Protein AF-A0A7V3P9A5-F1 (afdb_monomer)

Secondary structure (DSSP, 8-state):
-PPPPS---S---------TTS-TTHHHHHHHTT----PPPPPPHHHHHHHHHHHHHHHHHHHHHHHHHHHSSS---SSS-TTS------PPB-----GGG--S-HHHHHHHHHHHHHHH-HHHHHHTTPPPP-EEEEE--TTS-HHHHHHHHHHHHT--EEEEEGGGG--SSTTHHHHHHHHHHHHHHHT-SEEEEEESGGGT-B---S----STHHHHHHHHHHHHHHHHHHGGG-TTS-EEEEEEES-GGGB-GGGG-

Nearest PDB structures (foldseek):
  4ww0-assembly1_B-2  TM=9.442E-01  e=6.935E-20  Aquifex aeolicus VF5
  4ww0-assembly1_A-2  TM=9.365E-01  e=6.518E-20  Aquifex aeolicus VF5
  4z8x-assembly1_A  TM=9.352E-01  e=3.932E-19  Aquifex aeolicus VF5
  8xqw-assembly1_E  TM=7.343E-01  e=1.223E-20  Chlamydomonas reinhardtii
  8xks-assembly1_G  TM=6.245E-01  e=1.834E-17  Chlamydomonas reinhardtii

Foldseek 3Di:
DDDDDPPDPDDDDDDDDDDDPPDPCVVVVCVVVVHDDDDDDPDPPVVVVVVVCVVVVVVVVVVVVVVCVVPPDDDPPPDPPPPDPPLPLQFFDQQPAACVNQPDCVVVVVVLVVVLVCQQCLVVCVVVVHFHDLEAEAEAAPPNCLVSVLSNSCNSSVAGEGEDELLVLQDPDACPSLVSLVSSLVSCQVRFPYEYEYEAVVSLFFDDDPDDDDDCSVVRSVSNVVSNLVSSVVQRPDSPGHYYYYYYHHCPPRGDVSVVD

Structure (mmCIF, N/CA/C/O backbone):
data_AF-A0A7V3P9A5-F1
#
_entry.id   AF-A0A7V3P9A5-F1
#
loop_
_atom_site.group_PDB
_atom_site.id
_atom_site.type_symbol
_atom_site.label_atom_id
_atom_site.label_alt_id
_atom_site.label_comp_id
_atom_site.label_asym_id
_atom_site.label_entity_id
_atom_site.label_seq_id
_atom_site.pdbx_PDB_ins_code
_atom_site.Cartn_x
_atom_site.Cartn_y
_atom_site.Cartn_z
_atom_site.occupancy
_atom_site.B_iso_or_equiv
_atom_site.auth_seq_id
_atom_site.auth_comp_id
_atom_site.auth_asym_id
_atom_site.auth_atom_id
_atom_site.pdbx_PDB_model_num
ATOM 1 N N . MET A 1 1 ? 59.598 -2.986 -69.970 1.00 42.25 1 MET A N 1
ATOM 2 C CA . MET A 1 1 ? 59.660 -4.448 -69.747 1.00 42.25 1 MET A CA 1
ATOM 3 C C . MET A 1 1 ? 60.846 -4.984 -70.536 1.00 42.25 1 MET A C 1
ATOM 5 O O . MET A 1 1 ? 61.013 -4.575 -71.675 1.00 42.25 1 MET A O 1
ATOM 9 N N . LYS A 1 2 ? 61.718 -5.786 -69.910 1.00 40.00 2 LYS A N 1
ATOM 10 C CA . LYS A 1 2 ? 62.876 -6.421 -70.566 1.00 40.00 2 LYS A CA 1
ATOM 11 C C . LYS A 1 2 ? 62.373 -7.409 -71.625 1.00 40.00 2 LYS A C 1
ATOM 13 O O . LYS A 1 2 ? 61.488 -8.200 -71.316 1.00 40.00 2 LYS A O 1
ATOM 18 N N . ASN A 1 3 ? 62.935 -7.348 -72.831 1.00 44.06 3 ASN A N 1
ATOM 19 C CA . ASN A 1 3 ? 62.615 -8.260 -73.930 1.00 44.06 3 ASN A CA 1
ATOM 20 C C . ASN A 1 3 ? 62.948 -9.709 -73.511 1.00 44.06 3 ASN A C 1
ATOM 22 O O . ASN A 1 3 ? 64.094 -9.951 -73.118 1.00 44.06 3 ASN A O 1
ATOM 26 N N . PRO A 1 4 ? 61.995 -10.658 -73.526 1.00 49.44 4 PRO A N 1
ATOM 27 C CA . PRO A 1 4 ? 62.282 -12.034 -73.156 1.00 49.44 4 PRO A CA 1
ATOM 28 C C . PRO A 1 4 ? 63.010 -12.778 -74.290 1.00 49.44 4 PRO A C 1
ATOM 30 O O . PRO A 1 4 ? 62.741 -12.594 -75.473 1.00 49.44 4 PRO A O 1
ATOM 33 N N . ASN A 1 5 ? 63.963 -13.607 -73.870 1.00 48.97 5 ASN A N 1
ATOM 34 C CA . ASN A 1 5 ? 64.830 -14.496 -74.648 1.00 48.97 5 ASN A CA 1
ATOM 35 C C . ASN A 1 5 ? 64.025 -15.380 -75.643 1.00 48.97 5 ASN A C 1
ATOM 37 O O . ASN A 1 5 ? 63.002 -15.933 -75.231 1.00 48.97 5 ASN A O 1
ATOM 41 N N . PRO A 1 6 ? 64.458 -15.592 -76.906 1.00 53.28 6 PRO A N 1
ATOM 42 C CA . PRO A 1 6 ? 63.620 -16.158 -77.974 1.00 53.28 6 PRO A CA 1
ATOM 43 C C . PRO A 1 6 ? 63.475 -17.696 -77.951 1.00 53.28 6 PRO A C 1
ATOM 45 O O . PRO A 1 6 ? 63.310 -18.311 -78.999 1.00 53.28 6 PRO A O 1
ATOM 48 N N . GLN A 1 7 ? 63.536 -18.352 -76.785 1.00 52.12 7 GLN A N 1
ATOM 49 C CA . GLN A 1 7 ? 63.504 -19.825 -76.695 1.00 52.12 7 GLN A CA 1
ATOM 50 C C . GLN A 1 7 ? 62.569 -20.394 -75.616 1.00 52.12 7 GLN A C 1
ATOM 52 O O . GLN A 1 7 ? 62.960 -21.271 -74.849 1.00 52.12 7 GLN A O 1
ATOM 57 N N . VAL A 1 8 ? 61.307 -19.951 -75.566 1.00 53.22 8 VAL A N 1
ATOM 58 C CA . VAL A 1 8 ? 60.253 -20.683 -74.835 1.00 53.22 8 VAL A CA 1
ATOM 59 C C . VAL A 1 8 ? 58.950 -20.677 -75.640 1.00 53.22 8 VAL A C 1
ATOM 61 O O . VAL A 1 8 ? 58.206 -19.704 -75.643 1.00 53.22 8 VAL A O 1
ATOM 64 N N . SER A 1 9 ? 58.666 -21.790 -76.316 1.00 57.72 9 SER A N 1
ATOM 65 C CA . SER A 1 9 ? 57.460 -22.055 -77.114 1.00 57.72 9 SER A CA 1
ATOM 66 C C . SER A 1 9 ? 56.264 -22.512 -76.264 1.00 57.72 9 SER A C 1
ATOM 68 O O . SER A 1 9 ? 55.600 -23.500 -76.578 1.00 57.72 9 SER A O 1
ATOM 70 N N . LYS A 1 10 ? 55.976 -21.814 -75.160 1.00 60.16 10 LYS A N 1
ATOM 71 C CA . LYS A 1 10 ? 54.708 -21.991 -74.435 1.00 60.16 10 LYS A CA 1
ATOM 72 C C . LYS A 1 10 ? 53.828 -20.768 -74.689 1.00 60.16 10 LYS A C 1
ATOM 74 O O . LYS A 1 10 ? 54.321 -19.659 -74.489 1.00 60.16 10 LYS A O 1
ATOM 79 N N . PRO A 1 11 ? 52.570 -20.938 -75.134 1.00 67.06 11 PRO A N 1
ATOM 80 C CA . PRO A 1 11 ? 51.663 -19.812 -75.308 1.00 67.06 11 PRO A CA 1
ATOM 81 C C . PRO A 1 11 ? 51.498 -19.096 -73.963 1.00 67.06 11 PRO A C 1
ATOM 83 O O . PRO A 1 11 ? 51.222 -19.727 -72.943 1.00 67.06 11 PRO A O 1
ATOM 86 N N . VAL A 1 12 ? 51.749 -17.787 -73.957 1.00 69.19 12 VAL A N 1
ATOM 87 C CA . VAL A 1 12 ? 51.568 -16.930 -72.783 1.00 69.19 12 VAL A CA 1
ATOM 88 C C . VAL A 1 12 ? 50.263 -16.178 -72.973 1.00 69.19 12 VAL A C 1
ATOM 90 O O . VAL A 1 12 ? 50.164 -15.320 -73.850 1.00 69.19 12 VAL A O 1
ATOM 93 N N . ASP A 1 13 ? 49.277 -16.481 -72.136 1.00 67.62 13 ASP A N 1
ATOM 94 C CA . ASP A 1 13 ? 48.037 -15.718 -72.099 1.00 67.62 13 ASP A CA 1
ATOM 95 C C . ASP A 1 13 ? 48.329 -14.307 -71.583 1.00 67.62 13 ASP A C 1
ATOM 97 O O . ASP A 1 13 ? 48.832 -14.121 -70.471 1.00 67.62 13 ASP A O 1
ATOM 101 N N . PHE A 1 14 ? 47.989 -13.290 -72.371 1.00 65.44 14 PHE A N 1
ATOM 102 C CA . PHE A 1 14 ? 48.080 -11.897 -71.949 1.00 65.44 14 PHE A CA 1
ATOM 103 C C . PHE A 1 14 ? 46.745 -11.187 -72.174 1.00 65.44 14 PHE A C 1
ATOM 105 O O . PHE A 1 14 ? 46.018 -11.450 -73.129 1.00 65.44 14 PHE A O 1
ATOM 112 N N . ARG A 1 15 ? 46.398 -10.273 -71.263 1.00 65.06 15 ARG A N 1
ATOM 113 C CA . ARG A 1 15 ? 45.220 -9.407 -71.387 1.00 65.06 15 ARG A CA 1
ATOM 114 C C . ARG A 1 15 ? 45.695 -7.990 -71.646 1.00 65.06 15 ARG A C 1
ATOM 116 O O . ARG A 1 15 ? 46.460 -7.446 -70.855 1.00 65.06 15 ARG A O 1
ATOM 123 N N . THR A 1 16 ? 45.226 -7.396 -72.735 1.00 65.75 16 THR A N 1
ATOM 124 C CA . THR A 1 16 ? 45.501 -5.998 -73.072 1.00 65.75 16 THR A CA 1
ATOM 125 C C . THR A 1 16 ? 44.195 -5.226 -73.232 1.00 65.75 16 THR A C 1
ATOM 127 O O . THR A 1 16 ? 43.162 -5.800 -73.580 1.00 65.75 16 THR A O 1
ATOM 130 N N . TYR A 1 17 ? 44.228 -3.927 -72.945 1.00 62.56 17 TYR A N 1
ATOM 131 C CA . TYR A 1 17 ? 43.085 -3.034 -73.106 1.00 62.56 17 TYR A CA 1
ATOM 132 C C . TYR A 1 17 ? 43.281 -2.226 -74.385 1.00 62.56 17 TYR A C 1
ATOM 134 O O . TYR A 1 17 ? 44.236 -1.456 -74.491 1.00 62.56 17 TYR A O 1
ATOM 142 N N . ALA A 1 18 ? 42.370 -2.374 -75.346 1.00 62.25 18 ALA A N 1
ATOM 143 C CA . ALA A 1 18 ? 42.352 -1.516 -76.522 1.00 62.25 18 ALA A CA 1
ATOM 144 C C . ALA A 1 18 ? 41.973 -0.088 -76.091 1.00 62.25 18 ALA A C 1
ATOM 146 O O . ALA A 1 18 ? 40.848 0.160 -75.655 1.00 62.25 18 ALA A O 1
ATOM 147 N N . LYS A 1 19 ? 42.921 0.851 -76.174 1.00 58.94 19 LYS A N 1
ATOM 148 C CA . LYS A 1 19 ? 42.644 2.285 -76.019 1.00 58.94 19 LYS A CA 1
ATOM 149 C C . LYS A 1 19 ? 42.201 2.853 -77.366 1.00 58.94 19 LYS A C 1
ATOM 151 O O . LYS A 1 19 ? 42.798 2.542 -78.394 1.00 58.94 19 LYS A O 1
ATOM 156 N N . LEU A 1 20 ? 41.175 3.701 -77.356 1.00 52.12 20 LEU A N 1
ATOM 157 C CA . LEU A 1 20 ? 40.734 4.429 -78.546 1.00 52.12 20 LEU A CA 1
ATOM 158 C C . LEU A 1 20 ? 41.885 5.347 -79.013 1.00 52.12 20 LEU A C 1
ATOM 160 O O . LEU A 1 20 ? 42.292 6.227 -78.257 1.00 52.12 20 LEU A O 1
ATOM 164 N N . GLY A 1 21 ? 42.444 5.091 -80.203 1.00 58.50 21 GLY A N 1
ATOM 165 C CA . GLY A 1 21 ? 43.637 5.773 -80.738 1.00 58.50 21 GLY A CA 1
ATOM 166 C C . GLY A 1 21 ? 44.954 4.980 -80.670 1.00 58.50 21 GLY A C 1
ATOM 167 O O . GLY A 1 21 ? 46.000 5.533 -80.991 1.00 58.50 21 GLY A O 1
ATOM 168 N N . ALA A 1 22 ? 44.928 3.711 -80.251 1.00 62.97 22 ALA A N 1
ATOM 169 C CA . ALA A 1 22 ? 46.076 2.808 -80.358 1.00 62.97 22 ALA A CA 1
ATOM 170 C C . ALA A 1 22 ? 46.153 2.114 -81.734 1.00 62.97 22 ALA A C 1
ATOM 172 O O . ALA A 1 22 ? 45.150 2.012 -82.439 1.00 62.97 22 ALA A O 1
ATOM 173 N N . ASP A 1 23 ? 47.367 1.661 -82.055 1.00 62.47 23 ASP A N 1
ATOM 174 C CA . ASP A 1 23 ? 47.866 1.132 -83.330 1.00 62.47 23 ASP A CA 1
ATOM 175 C C . ASP A 1 23 ? 46.824 0.358 -84.179 1.00 62.47 23 ASP A C 1
ATOM 177 O O . ASP A 1 23 ? 46.374 -0.720 -83.767 1.00 62.47 23 ASP A O 1
ATOM 181 N N . PRO A 1 24 ? 46.409 0.883 -85.351 1.00 64.69 24 PRO A N 1
ATOM 182 C CA . PRO A 1 24 ? 45.393 0.253 -86.197 1.00 64.69 24 PRO A CA 1
ATOM 183 C C . PRO A 1 24 ? 45.840 -1.092 -86.790 1.00 64.69 24 PRO A C 1
ATOM 185 O O . PRO A 1 24 ? 44.994 -1.863 -87.246 1.00 64.69 24 PRO A O 1
ATOM 188 N N . GLU A 1 25 ? 47.138 -1.407 -86.764 1.00 66.25 25 GLU A N 1
ATOM 189 C CA . GLU A 1 25 ? 47.682 -2.647 -87.329 1.00 66.25 25 GLU A CA 1
ATOM 190 C C . GLU A 1 25 ? 47.666 -3.832 -86.349 1.00 66.25 25 GLU A C 1
ATOM 192 O O . GLU A 1 25 ? 47.736 -4.984 -86.780 1.00 66.25 25 GLU A O 1
ATOM 197 N N . LEU A 1 26 ? 47.459 -3.587 -85.047 1.00 68.62 26 LEU A N 1
ATOM 198 C CA . LEU A 1 26 ? 47.549 -4.609 -83.994 1.00 68.62 26 LEU A CA 1
ATOM 199 C C . LEU A 1 26 ? 46.557 -5.769 -84.189 1.00 68.62 26 LEU A C 1
ATOM 201 O O . LEU A 1 26 ? 46.886 -6.929 -83.952 1.00 68.62 26 LEU A O 1
ATOM 205 N N . VAL A 1 27 ? 45.333 -5.478 -84.638 1.00 68.94 27 VAL A N 1
ATOM 206 C CA . VAL A 1 27 ? 44.319 -6.519 -84.900 1.00 68.94 27 VAL A CA 1
ATOM 207 C C . VAL A 1 27 ? 44.725 -7.378 -86.103 1.00 68.94 27 VAL A C 1
ATOM 209 O O . VAL A 1 27 ? 44.536 -8.594 -86.088 1.00 68.94 27 VAL A O 1
ATOM 212 N N . THR A 1 28 ? 45.335 -6.759 -87.114 1.00 68.56 28 THR A N 1
ATOM 213 C CA . THR A 1 28 ? 45.796 -7.417 -88.342 1.00 68.56 28 THR A CA 1
ATOM 214 C C . THR A 1 28 ? 47.011 -8.310 -88.080 1.00 68.56 28 THR A C 1
ATOM 216 O O . THR A 1 28 ? 47.088 -9.417 -88.615 1.00 68.56 28 THR A O 1
ATOM 219 N N . GLU A 1 29 ? 47.946 -7.875 -87.232 1.00 71.50 29 GLU A N 1
ATOM 220 C CA . GLU A 1 29 ? 49.096 -8.688 -86.817 1.00 71.50 29 GLU A CA 1
ATOM 221 C C . GLU A 1 29 ? 48.678 -9.894 -85.969 1.00 71.50 29 GLU A C 1
ATOM 223 O O . GLU A 1 29 ? 49.151 -11.005 -86.210 1.00 71.50 29 GLU A O 1
ATOM 228 N N . LEU A 1 30 ? 47.734 -9.714 -85.038 1.00 71.19 30 LEU A N 1
ATOM 229 C CA . LEU A 1 30 ? 47.205 -10.807 -84.214 1.00 71.19 30 LEU A CA 1
ATOM 230 C C . LEU A 1 30 ? 46.455 -11.856 -85.049 1.00 71.19 30 LEU A C 1
ATOM 232 O O . LEU A 1 30 ? 46.570 -13.053 -84.778 1.00 71.19 30 LEU A O 1
ATOM 236 N N . GLN A 1 31 ? 45.746 -11.425 -86.099 1.00 69.56 31 GLN A N 1
ATOM 237 C CA . GLN A 1 31 ? 45.113 -12.327 -87.065 1.00 69.56 31 GLN A CA 1
ATOM 238 C C . GLN A 1 31 ? 46.138 -13.081 -87.925 1.00 69.56 31 GLN A C 1
ATOM 240 O O . GLN A 1 31 ? 45.998 -14.291 -88.099 1.00 69.56 31 GLN A O 1
ATOM 245 N N . LYS A 1 32 ? 47.191 -12.412 -88.425 1.00 72.00 32 LYS A N 1
ATOM 246 C CA . LYS A 1 32 ? 48.281 -13.069 -89.179 1.00 72.00 32 LYS A CA 1
ATOM 247 C C . LYS A 1 32 ? 49.067 -14.068 -88.327 1.00 72.00 32 LYS A C 1
ATOM 249 O O . LYS A 1 32 ? 49.520 -15.080 -88.851 1.00 72.00 32 LYS A O 1
ATOM 254 N N . ALA A 1 33 ? 49.208 -13.798 -87.032 1.00 72.81 33 ALA A N 1
ATOM 255 C CA . ALA A 1 33 ? 49.875 -14.677 -86.076 1.00 72.81 33 ALA A CA 1
ATOM 256 C C . ALA A 1 33 ? 48.990 -15.839 -85.573 1.00 72.81 33 ALA A C 1
ATOM 258 O O . ALA A 1 33 ? 49.463 -16.656 -84.785 1.00 72.81 33 ALA A O 1
ATOM 259 N N . GLY A 1 34 ? 47.727 -15.934 -86.014 1.00 70.25 34 GLY A N 1
ATOM 260 C CA . GLY A 1 34 ? 46.825 -17.042 -85.677 1.00 70.25 34 GLY A CA 1
ATOM 261 C C . GLY A 1 34 ? 46.403 -17.099 -84.205 1.00 70.25 34 GLY A C 1
ATOM 262 O O . GLY A 1 34 ? 46.082 -18.175 -83.705 1.00 70.25 34 GLY A O 1
ATOM 263 N N . VAL A 1 35 ? 46.425 -15.969 -83.491 1.00 75.00 35 VAL A N 1
ATOM 264 C CA . VAL A 1 35 ? 46.100 -15.912 -82.058 1.00 75.00 35 VAL A CA 1
ATOM 265 C C . VAL A 1 35 ? 44.582 -15.878 -81.860 1.00 75.00 35 VAL A C 1
ATOM 267 O O . VAL A 1 35 ? 43.901 -15.015 -82.412 1.00 75.00 35 VAL A O 1
ATOM 270 N N . GLU A 1 36 ? 44.036 -16.769 -81.027 1.00 66.00 36 GLU A N 1
ATOM 271 C CA . GLU A 1 36 ? 42.639 -16.672 -80.590 1.00 66.00 36 GLU A CA 1
ATOM 272 C C . GLU A 1 36 ? 42.461 -15.489 -79.629 1.00 66.00 36 GLU A C 1
ATOM 274 O O . GLU A 1 36 ? 43.047 -15.449 -78.548 1.00 66.00 36 GLU A O 1
ATOM 279 N N . TYR A 1 37 ? 41.613 -14.527 -79.993 1.00 70.19 37 TYR A N 1
ATOM 280 C CA . TYR A 1 37 ? 41.281 -13.389 -79.137 1.00 70.19 37 TYR A CA 1
ATOM 281 C C . TYR A 1 37 ? 39.768 -13.277 -78.915 1.00 70.19 37 TYR A C 1
ATOM 283 O O . TYR A 1 37 ? 38.956 -13.587 -79.787 1.00 70.19 37 TYR A O 1
ATOM 291 N N . LYS A 1 38 ? 39.371 -12.801 -77.728 1.00 69.69 38 LYS A N 1
ATOM 292 C CA . LYS A 1 38 ? 37.976 -12.485 -77.382 1.00 69.69 38 LYS A CA 1
ATOM 293 C C . LYS A 1 38 ? 37.874 -11.039 -76.916 1.00 69.69 38 LYS A C 1
ATOM 295 O O . LYS A 1 38 ? 38.578 -10.627 -75.997 1.00 69.69 38 LYS A O 1
ATOM 300 N N . PHE A 1 39 ? 36.952 -10.283 -77.504 1.00 65.38 39 PHE A N 1
ATOM 301 C CA . PHE A 1 39 ? 36.601 -8.957 -77.005 1.00 65.38 39 PHE A CA 1
ATOM 302 C C . PHE A 1 39 ? 35.624 -9.093 -75.837 1.00 65.38 39 PHE A C 1
ATOM 304 O O . PHE A 1 39 ? 34.506 -9.576 -76.011 1.00 65.38 39 PHE A O 1
ATOM 311 N N . SER A 1 40 ? 36.027 -8.644 -74.650 1.00 65.12 40 SER A N 1
ATOM 312 C CA . SER A 1 40 ? 35.106 -8.464 -73.527 1.00 65.12 40 SER A CA 1
ATOM 313 C C . SER A 1 40 ? 34.713 -6.993 -73.458 1.00 65.12 40 SER A C 1
ATOM 315 O O . SER A 1 40 ? 35.577 -6.128 -73.302 1.00 65.12 40 SER A O 1
ATOM 317 N N . ARG A 1 41 ? 33.419 -6.687 -73.621 1.00 61.84 41 ARG A N 1
ATOM 318 C CA . ARG A 1 41 ? 32.926 -5.317 -73.434 1.00 61.84 41 ARG A CA 1
ATOM 319 C C . ARG A 1 41 ? 33.084 -4.956 -71.952 1.00 61.84 41 ARG A C 1
ATOM 321 O O . ARG A 1 41 ? 32.646 -5.744 -71.113 1.00 61.84 41 ARG A O 1
ATOM 328 N N . PRO A 1 42 ? 33.682 -3.800 -71.610 1.00 63.47 42 PRO A N 1
ATOM 329 C CA . PRO A 1 42 ? 33.703 -3.349 -70.226 1.00 63.47 42 PRO A CA 1
ATOM 330 C C . PRO A 1 42 ? 32.260 -3.264 -69.720 1.00 63.47 42 PRO A C 1
ATOM 332 O O . PRO A 1 42 ? 31.369 -2.826 -70.456 1.00 63.47 42 PRO A O 1
ATOM 335 N N . SER A 1 43 ? 32.022 -3.723 -68.489 1.00 65.12 43 SER A N 1
ATOM 336 C CA . SER A 1 43 ? 30.711 -3.604 -67.857 1.00 65.12 43 SER A CA 1
ATOM 337 C C . SER A 1 43 ? 30.270 -2.144 -67.935 1.00 65.12 43 SER A C 1
ATOM 339 O O . SER A 1 43 ? 31.020 -1.228 -67.595 1.00 65.12 43 SER A O 1
ATOM 341 N N . SER A 1 44 ? 29.080 -1.908 -68.485 1.00 78.19 44 SER A N 1
ATOM 342 C CA . SER A 1 44 ? 28.593 -0.551 -68.716 1.00 78.19 44 SER A CA 1
ATOM 343 C C . SER A 1 44 ? 28.537 0.190 -67.385 1.00 78.19 44 SER A C 1
ATOM 345 O O . SER A 1 44 ? 27.849 -0.259 -66.467 1.00 78.19 44 SER A O 1
ATOM 347 N N . ALA A 1 45 ? 29.228 1.329 -67.291 1.00 77.62 45 ALA A N 1
ATOM 348 C CA . ALA A 1 45 ? 29.274 2.149 -66.080 1.00 77.62 45 ALA A CA 1
ATOM 349 C C . ALA A 1 45 ? 27.866 2.468 -65.541 1.00 77.62 45 ALA A C 1
ATOM 351 O O . ALA A 1 45 ? 27.647 2.462 -64.335 1.00 77.62 45 ALA A O 1
ATOM 352 N N . VAL A 1 46 ? 26.890 2.626 -66.442 1.00 78.81 46 VAL A N 1
ATOM 353 C CA . VAL A 1 46 ? 25.467 2.819 -66.124 1.00 78.81 46 VAL A CA 1
ATOM 354 C C . VAL A 1 46 ? 24.876 1.645 -65.332 1.00 78.81 46 VAL A C 1
ATOM 356 O O . VAL A 1 46 ? 24.177 1.865 -64.348 1.00 78.81 46 VAL A O 1
ATOM 359 N N . VAL A 1 47 ? 25.184 0.400 -65.707 1.00 82.12 47 VAL A N 1
ATOM 360 C CA . VAL A 1 47 ? 24.680 -0.798 -65.009 1.00 82.12 47 VAL A CA 1
ATOM 361 C C . VAL A 1 47 ? 25.292 -0.916 -63.614 1.00 82.12 47 VAL A C 1
ATOM 363 O O . VAL A 1 47 ? 24.572 -1.212 -62.666 1.00 82.12 47 VAL A O 1
ATOM 366 N N . ASN A 1 48 ? 26.582 -0.603 -63.451 1.00 82.12 48 ASN A N 1
ATOM 367 C CA . ASN A 1 48 ? 27.216 -0.610 -62.127 1.00 82.12 48 ASN A CA 1
ATOM 368 C C . ASN A 1 48 ? 26.628 0.471 -61.204 1.00 82.12 48 ASN A C 1
ATOM 370 O O . ASN A 1 48 ? 26.405 0.214 -60.023 1.00 82.12 48 ASN A O 1
ATOM 374 N N . ILE A 1 49 ? 26.326 1.658 -61.740 1.00 84.88 49 ILE A N 1
ATOM 375 C CA . ILE A 1 49 ? 25.677 2.741 -60.985 1.00 84.88 49 ILE A CA 1
ATOM 376 C C . ILE A 1 49 ? 24.254 2.339 -60.570 1.00 84.88 49 ILE A C 1
ATOM 378 O O . ILE A 1 49 ? 23.881 2.531 -59.415 1.00 84.88 49 ILE A O 1
ATOM 382 N N . LEU A 1 50 ? 23.479 1.726 -61.470 1.00 86.25 50 LEU A N 1
ATOM 383 C CA . LEU A 1 50 ? 22.123 1.253 -61.168 1.00 86.25 50 LEU A CA 1
ATOM 384 C C . LEU A 1 50 ? 22.108 0.175 -60.077 1.00 86.25 50 LEU A C 1
ATOM 386 O O . LEU A 1 50 ? 21.298 0.251 -59.156 1.00 86.25 50 LEU A O 1
ATOM 390 N N . ILE A 1 51 ? 23.023 -0.796 -60.145 1.00 86.69 51 ILE A N 1
ATOM 391 C CA . ILE A 1 51 ? 23.138 -1.853 -59.129 1.00 86.69 51 ILE A CA 1
ATOM 392 C C . ILE A 1 51 ? 23.573 -1.267 -57.777 1.00 86.69 51 ILE A C 1
ATOM 394 O O . ILE A 1 51 ? 23.049 -1.670 -56.742 1.00 86.69 51 ILE A O 1
ATOM 398 N N . SER A 1 52 ? 24.473 -0.279 -57.775 1.00 86.25 52 SER A N 1
ATOM 399 C CA . SER A 1 52 ? 24.924 0.407 -56.554 1.00 86.25 52 SER A CA 1
ATOM 400 C C . SER A 1 52 ? 23.813 1.224 -55.879 1.00 86.25 52 SER A C 1
ATOM 402 O O . SER A 1 52 ? 23.750 1.309 -54.653 1.00 86.25 52 SER A O 1
ATOM 404 N N . LEU A 1 53 ? 22.891 1.793 -56.664 1.00 90.75 53 LEU A N 1
ATOM 405 C CA . LEU A 1 53 ? 21.759 2.570 -56.148 1.00 90.75 53 LEU A CA 1
ATOM 406 C C . LEU A 1 53 ? 20.589 1.706 -55.658 1.00 90.75 53 LEU A C 1
ATOM 408 O O . LEU A 1 53 ? 19.776 2.175 -54.861 1.00 90.75 53 LEU A O 1
ATOM 412 N N . LEU A 1 54 ? 20.512 0.445 -56.083 1.00 92.44 54 LEU A N 1
ATOM 413 C CA . LEU A 1 54 ? 19.445 -0.490 -55.724 1.00 92.44 54 LEU A CA 1
ATOM 414 C C . LEU A 1 54 ? 19.185 -0.612 -54.203 1.00 92.44 54 LEU A C 1
ATOM 416 O O . LEU A 1 54 ? 18.023 -0.480 -53.812 1.00 92.44 54 LEU A O 1
ATOM 420 N N . PRO A 1 55 ? 20.188 -0.785 -53.313 1.00 90.81 55 PRO A N 1
ATOM 421 C CA . PRO A 1 55 ? 19.946 -0.823 -51.865 1.00 90.81 55 PRO A CA 1
ATOM 422 C C . PRO A 1 55 ? 19.354 0.483 -51.313 1.00 90.81 55 PRO A C 1
ATOM 424 O O . PRO A 1 55 ? 18.471 0.438 -50.457 1.00 90.81 55 PRO A O 1
ATOM 427 N N . PHE A 1 56 ? 19.768 1.645 -51.825 1.00 93.44 56 PHE A N 1
ATOM 428 C CA . PHE A 1 56 ? 19.235 2.939 -51.386 1.00 93.44 56 PHE A CA 1
ATOM 429 C C . PHE A 1 56 ? 17.785 3.141 -51.831 1.00 93.44 56 PHE A C 1
ATOM 431 O O . PHE A 1 56 ? 16.965 3.639 -51.060 1.00 93.44 56 PHE A O 1
ATOM 438 N N . VAL A 1 57 ? 17.447 2.697 -53.045 1.00 93.56 57 VAL A N 1
ATOM 439 C CA . VAL A 1 57 ? 16.069 2.717 -53.551 1.00 93.56 57 VAL A CA 1
ATOM 440 C C . VAL A 1 57 ? 15.175 1.792 -52.724 1.00 93.56 57 VAL A C 1
ATOM 442 O O . VAL A 1 57 ? 14.077 2.196 -52.353 1.00 93.56 57 VAL A O 1
ATOM 445 N N . LEU A 1 58 ? 15.643 0.591 -52.365 1.00 93.12 58 LEU A N 1
ATOM 446 C CA . LEU A 1 58 ? 14.887 -0.329 -51.506 1.00 93.12 58 LEU A CA 1
ATOM 447 C C . LEU A 1 58 ? 14.615 0.264 -50.120 1.00 93.12 58 LEU A C 1
ATOM 449 O O . LEU A 1 58 ? 13.492 0.165 -49.629 1.00 93.12 58 LEU A O 1
ATOM 453 N N . ILE A 1 59 ? 15.607 0.924 -49.514 1.00 91.69 59 ILE A N 1
ATOM 454 C CA . ILE A 1 59 ? 15.437 1.631 -48.238 1.00 91.69 59 ILE A CA 1
ATOM 455 C C . ILE A 1 59 ? 14.427 2.775 -48.399 1.00 91.69 59 ILE A C 1
ATOM 457 O O . ILE A 1 59 ? 13.515 2.899 -47.585 1.00 91.69 59 ILE A O 1
ATOM 461 N N . GLY A 1 60 ? 14.534 3.574 -49.463 1.00 91.56 60 GLY A N 1
ATOM 462 C CA . GLY A 1 60 ? 13.601 4.667 -49.744 1.00 91.56 60 GLY A CA 1
ATOM 463 C C . GLY A 1 60 ? 12.158 4.192 -49.934 1.00 91.56 60 GLY A C 1
ATOM 464 O O . GLY A 1 60 ? 11.244 4.766 -49.348 1.00 91.56 60 GLY A O 1
ATOM 465 N N . VAL A 1 61 ? 11.947 3.105 -50.682 1.00 91.12 61 VAL A N 1
ATOM 466 C CA . VAL A 1 61 ? 10.623 2.490 -50.885 1.00 91.12 61 VAL A CA 1
ATOM 467 C C . VAL A 1 61 ? 10.091 1.886 -49.587 1.00 91.12 61 VAL A C 1
ATOM 469 O O . VAL A 1 61 ? 8.920 2.078 -49.263 1.00 91.12 61 VAL A O 1
ATOM 472 N N . PHE A 1 62 ? 10.935 1.202 -48.812 1.00 88.75 62 PHE A N 1
ATOM 473 C CA . PHE A 1 62 ? 10.561 0.670 -47.503 1.00 88.75 62 PHE A CA 1
ATOM 474 C C . PHE A 1 62 ? 10.086 1.786 -46.569 1.00 88.75 62 PHE A C 1
ATOM 476 O O . PHE A 1 62 ? 9.003 1.679 -45.996 1.00 88.75 62 PHE A O 1
ATOM 483 N N . TRP A 1 63 ? 10.845 2.883 -46.475 1.00 84.62 63 TRP A N 1
ATOM 484 C CA . TRP A 1 63 ? 10.466 4.049 -45.681 1.00 84.62 63 TRP A CA 1
ATOM 485 C C . TRP A 1 63 ? 9.221 4.739 -46.218 1.00 84.62 63 TRP A C 1
ATOM 487 O O . TRP A 1 63 ? 8.370 5.090 -45.416 1.00 84.62 63 TRP A O 1
ATOM 497 N N . TYR A 1 64 ? 9.053 4.876 -47.534 1.00 86.25 64 TYR A N 1
ATOM 498 C CA . TYR A 1 64 ? 7.845 5.443 -48.140 1.00 86.25 64 TYR A CA 1
ATOM 499 C C . TYR A 1 64 ? 6.587 4.621 -47.800 1.00 86.25 64 TYR A C 1
ATOM 501 O O . TYR A 1 64 ? 5.574 5.180 -47.374 1.00 86.25 64 TYR A O 1
ATOM 509 N N . LEU A 1 65 ? 6.673 3.287 -47.882 1.00 84.06 65 LEU A N 1
ATOM 510 C CA . LEU A 1 65 ? 5.600 2.371 -47.473 1.00 84.06 65 LEU A CA 1
ATOM 511 C C . LEU A 1 65 ? 5.341 2.411 -45.955 1.00 84.06 65 LEU A C 1
ATOM 513 O O . LEU A 1 65 ? 4.192 2.313 -45.520 1.00 84.06 65 LEU A O 1
ATOM 517 N N . MET A 1 66 ? 6.387 2.578 -45.141 1.00 80.12 66 MET A N 1
ATOM 518 C CA . MET A 1 66 ? 6.281 2.766 -43.688 1.00 80.12 66 MET A CA 1
ATOM 519 C C . MET A 1 66 ? 5.643 4.113 -43.330 1.00 80.12 66 MET A C 1
ATOM 521 O O . MET A 1 66 ? 4.785 4.168 -42.452 1.00 80.12 66 MET A O 1
ATOM 525 N N . TYR A 1 67 ? 6.014 5.190 -44.021 1.00 76.94 67 TYR A N 1
ATOM 526 C CA . TYR A 1 67 ? 5.551 6.548 -43.734 1.00 76.94 67 TYR A CA 1
ATOM 527 C C . TYR A 1 67 ? 4.038 6.669 -43.932 1.00 76.94 67 TYR A C 1
ATOM 529 O O . TYR A 1 67 ? 3.347 7.258 -43.101 1.00 76.94 67 TYR A O 1
ATOM 537 N N . GLY A 1 68 ? 3.505 6.012 -44.969 1.00 68.31 68 GLY A N 1
ATOM 538 C CA . GLY A 1 68 ? 2.061 5.889 -45.179 1.00 68.31 68 GLY A CA 1
ATOM 539 C C . GLY A 1 68 ? 1.339 5.152 -44.041 1.00 68.31 68 GLY A C 1
ATOM 540 O O . GLY A 1 68 ? 0.237 5.545 -43.669 1.00 68.31 68 GLY A O 1
ATOM 541 N N . ARG A 1 69 ? 1.972 4.138 -43.428 1.00 64.06 69 ARG A N 1
ATOM 542 C CA . ARG A 1 69 ? 1.419 3.395 -42.274 1.00 64.06 69 ARG A CA 1
ATOM 543 C C . ARG A 1 69 ? 1.547 4.133 -40.937 1.00 64.06 69 ARG A C 1
ATOM 545 O O . ARG A 1 69 ? 0.764 3.864 -40.034 1.00 64.06 69 ARG A O 1
ATOM 552 N N . LEU A 1 70 ? 2.518 5.034 -40.792 1.00 60.19 70 LEU A N 1
ATOM 553 C CA . LEU A 1 70 ? 2.729 5.817 -39.565 1.00 60.19 70 LEU A CA 1
ATOM 554 C C . LEU A 1 70 ? 1.789 7.021 -39.458 1.00 60.19 70 LEU A C 1
ATOM 556 O O . LEU A 1 70 ? 1.357 7.350 -38.357 1.00 60.19 70 LEU A O 1
ATOM 560 N N . MET A 1 71 ? 1.473 7.671 -40.580 1.00 57.03 71 MET A N 1
ATOM 561 C CA . MET A 1 71 ? 0.706 8.927 -40.590 1.00 57.03 71 MET A CA 1
ATOM 562 C C . MET A 1 71 ? -0.753 8.750 -41.042 1.00 57.03 71 MET A C 1
ATOM 564 O O . MET A 1 71 ? -1.595 9.596 -40.749 1.00 57.03 71 MET A O 1
ATOM 568 N N . GLY A 1 72 ? -1.081 7.649 -41.727 1.00 54.38 72 GLY A N 1
ATOM 569 C CA . GLY A 1 72 ? -2.415 7.360 -42.253 1.00 54.38 72 GLY A CA 1
ATOM 570 C C . GLY A 1 72 ? -3.201 6.360 -41.407 1.00 54.38 72 GLY A C 1
ATOM 571 O O . GLY A 1 72 ? -3.295 5.197 -41.772 1.00 54.38 72 GLY A O 1
ATOM 572 N N . GLY A 1 73 ? -3.794 6.826 -40.304 1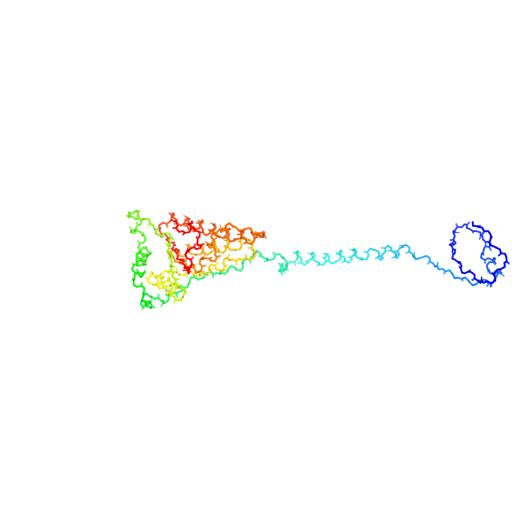.00 57.91 73 GLY A N 1
ATOM 573 C CA . GLY A 1 73 ? -5.003 6.237 -39.710 1.00 57.91 73 GLY A CA 1
ATOM 574 C C . GLY A 1 73 ? -4.927 4.799 -39.171 1.00 57.91 73 GLY A C 1
ATOM 575 O O . GLY A 1 73 ? -5.255 3.843 -39.864 1.00 57.91 73 GLY A O 1
ATOM 576 N N . GLY A 1 74 ? -4.693 4.675 -37.859 1.00 53.44 74 GLY A N 1
ATOM 577 C CA . GLY A 1 74 ? -5.142 3.524 -37.066 1.00 53.44 74 GLY A CA 1
ATOM 578 C C . GLY A 1 74 ? -4.039 2.565 -36.613 1.00 53.44 74 GLY A C 1
ATOM 579 O O . GLY A 1 74 ? -3.531 1.764 -37.384 1.00 53.44 74 GLY A O 1
ATOM 580 N N . ARG A 1 75 ? -3.769 2.587 -35.299 1.00 49.06 75 ARG A N 1
ATOM 581 C CA . ARG A 1 75 ? -2.870 1.685 -34.549 1.00 49.06 75 ARG A CA 1
ATOM 582 C C . ARG A 1 75 ? -1.377 1.798 -34.890 1.00 49.06 75 ARG A C 1
ATOM 584 O O . ARG A 1 75 ? -0.746 0.855 -35.353 1.00 49.06 75 ARG A O 1
ATOM 591 N N . GLY A 1 76 ? -0.774 2.890 -34.421 1.00 48.22 76 GLY A N 1
ATOM 592 C CA . GLY A 1 76 ? 0.632 2.928 -33.992 1.00 48.22 76 GLY A CA 1
ATOM 593 C C . GLY A 1 76 ? 0.876 2.059 -32.746 1.00 48.22 76 GLY A C 1
ATOM 594 O O . GLY A 1 76 ? 1.283 2.555 -31.702 1.00 48.22 76 GLY A O 1
ATOM 595 N N . ALA A 1 77 ? 0.566 0.764 -32.843 1.00 52.06 77 ALA A N 1
ATOM 596 C CA . ALA A 1 77 ? 0.770 -0.253 -31.812 1.00 52.06 77 ALA A CA 1
ATOM 597 C C . ALA A 1 77 ? 1.969 -1.144 -32.167 1.00 52.06 77 ALA A C 1
ATOM 599 O O . ALA A 1 77 ? 1.902 -2.367 -32.119 1.00 52.06 77 ALA A O 1
ATOM 600 N N . GLY A 1 78 ? 3.070 -0.514 -32.560 1.00 57.25 78 GLY A N 1
ATOM 601 C CA . GLY A 1 78 ? 4.352 -1.169 -32.737 1.00 57.25 78 GLY A CA 1
ATOM 602 C C . GLY A 1 78 ? 5.431 -0.226 -32.239 1.00 57.25 78 GLY A C 1
ATOM 603 O O . GLY A 1 78 ? 5.514 0.912 -32.685 1.00 57.25 78 GLY A O 1
ATOM 604 N N . ILE A 1 79 ? 6.264 -0.713 -31.329 1.00 54.56 79 ILE A N 1
ATOM 605 C CA . ILE A 1 79 ? 7.555 -0.155 -30.896 1.00 54.56 79 ILE A CA 1
ATOM 606 C C . ILE A 1 79 ? 7.572 1.076 -29.955 1.00 54.56 79 ILE A C 1
ATOM 608 O O . ILE A 1 79 ? 8.497 1.163 -29.159 1.00 54.56 79 ILE A O 1
ATOM 612 N N . PHE A 1 80 ? 6.562 1.957 -29.914 1.00 52.59 80 PHE A N 1
ATOM 613 C CA . PHE A 1 80 ? 6.550 3.117 -28.978 1.00 52.59 80 PHE A CA 1
ATOM 614 C C . PHE A 1 80 ? 5.356 3.170 -28.002 1.00 52.59 80 PHE A C 1
ATOM 616 O O . PHE A 1 80 ? 5.147 4.154 -27.296 1.00 52.59 80 PHE A O 1
ATOM 623 N N . GLY A 1 81 ? 4.573 2.093 -27.914 1.00 50.84 81 GLY A N 1
ATOM 624 C CA . GLY A 1 81 ? 3.378 2.002 -27.062 1.00 50.84 81 GLY A CA 1
ATOM 625 C C . GLY A 1 81 ? 3.614 1.588 -25.603 1.00 50.84 81 GLY A C 1
ATOM 626 O O . GLY A 1 81 ? 2.653 1.219 -24.939 1.00 50.84 81 GLY A O 1
ATOM 627 N N . VAL A 1 82 ? 4.851 1.623 -25.096 1.00 50.75 82 VAL A N 1
ATOM 628 C CA . VAL A 1 82 ? 5.220 1.133 -23.745 1.00 50.75 82 VAL A CA 1
ATOM 629 C C . VAL A 1 82 ? 4.818 2.106 -22.613 1.00 50.75 82 VAL A C 1
ATOM 631 O O . VAL A 1 82 ? 4.985 1.801 -21.442 1.00 50.75 82 VAL A O 1
ATOM 634 N N . GLY A 1 83 ? 4.231 3.265 -22.930 1.00 49.59 83 GLY A N 1
ATOM 635 C CA . GLY A 1 83 ? 3.931 4.315 -21.942 1.00 49.59 83 GLY A CA 1
ATOM 636 C C . GLY A 1 83 ? 2.456 4.554 -21.610 1.00 49.59 83 GLY A C 1
ATOM 637 O O . GLY A 1 83 ? 2.165 5.407 -20.779 1.00 49.59 83 GLY A O 1
ATOM 638 N N . LYS A 1 84 ? 1.503 3.861 -22.247 1.00 43.25 84 LYS A N 1
ATOM 639 C CA . LYS A 1 84 ? 0.089 3.964 -21.853 1.00 43.25 84 LYS A CA 1
ATOM 640 C C . LYS A 1 84 ? -0.258 2.744 -21.028 1.00 43.25 84 LYS A C 1
ATOM 642 O O . LYS A 1 84 ? -0.612 1.700 -21.576 1.00 43.25 84 LYS A O 1
ATOM 647 N N . SER A 1 85 ? -0.109 2.898 -19.716 1.00 44.28 85 SER A N 1
ATOM 648 C CA . SER A 1 85 ? -0.708 2.026 -18.720 1.00 44.28 85 SER A CA 1
ATOM 649 C C . SER A 1 85 ? -2.096 1.605 -19.212 1.00 44.28 85 SER A C 1
ATOM 651 O O . SER A 1 85 ? -2.982 2.429 -19.450 1.00 44.28 85 SER A O 1
ATOM 653 N N . LYS A 1 86 ? -2.308 0.294 -19.378 1.00 38.38 86 LYS A N 1
ATOM 654 C CA . LYS A 1 86 ? -3.626 -0.251 -19.067 1.00 38.38 86 LYS A CA 1
ATOM 655 C C . LYS A 1 86 ? -3.825 0.161 -17.618 1.00 38.38 86 LYS A C 1
ATOM 657 O O . LYS A 1 86 ? -3.228 -0.454 -16.745 1.00 38.38 86 LYS A O 1
ATOM 662 N N . ALA A 1 87 ? -4.507 1.279 -17.389 1.00 40.31 87 ALA A N 1
ATOM 663 C CA . ALA A 1 87 ? -4.895 1.685 -16.058 1.00 40.31 87 ALA A CA 1
ATOM 664 C C . ALA A 1 87 ? -5.701 0.509 -15.516 1.00 40.31 87 ALA A C 1
ATOM 666 O O . ALA A 1 87 ? -6.836 0.283 -15.948 1.00 40.31 87 ALA A O 1
ATOM 667 N N . THR A 1 88 ? -5.066 -0.313 -14.682 1.00 44.31 88 THR A N 1
ATOM 668 C CA . THR A 1 88 ? -5.762 -1.274 -13.847 1.00 44.31 88 THR A CA 1
ATOM 669 C C . THR A 1 88 ? -6.695 -0.398 -13.035 1.00 44.31 88 THR A C 1
ATOM 671 O O . THR A 1 88 ? -6.256 0.346 -12.164 1.00 44.31 88 THR A O 1
ATOM 674 N N . ARG A 1 89 ? -7.963 -0.328 -13.452 1.00 46.09 89 ARG A N 1
ATOM 675 C CA . ARG A 1 89 ? -8.983 0.372 -12.683 1.00 46.09 89 ARG A CA 1
ATOM 676 C C . ARG A 1 89 ? -9.055 -0.408 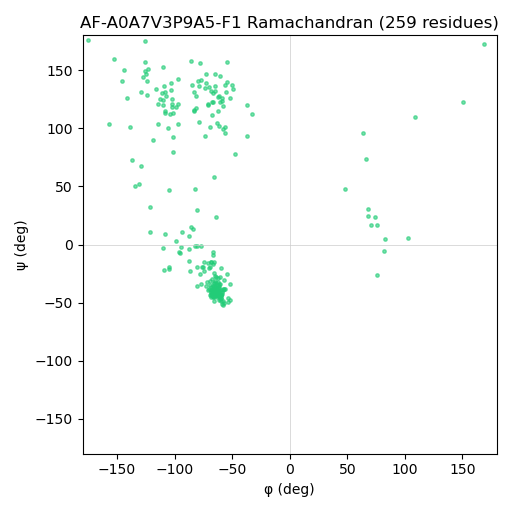-11.386 1.00 46.09 89 ARG A C 1
ATOM 678 O O . ARG A 1 89 ? -9.552 -1.532 -11.396 1.00 46.09 89 ARG A O 1
ATOM 685 N N . VAL A 1 90 ? -8.488 0.154 -10.327 1.00 54.88 90 VAL A N 1
ATOM 686 C CA . VAL A 1 90 ? -8.583 -0.414 -8.995 1.00 54.88 90 VAL A CA 1
ATOM 687 C C . VAL A 1 90 ? -10.011 -0.113 -8.579 1.00 54.88 90 VAL A C 1
ATOM 689 O O . VAL A 1 90 ? -10.360 1.005 -8.210 1.00 54.88 90 VAL A O 1
ATOM 692 N N . MET A 1 91 ? -10.898 -1.070 -8.831 1.00 62.41 91 MET A N 1
ATOM 693 C CA . MET A 1 91 ? -12.277 -0.935 -8.395 1.00 62.41 91 MET A CA 1
ATOM 694 C C . MET A 1 91 ? -12.315 -1.266 -6.909 1.00 62.41 91 MET A C 1
ATOM 696 O O . MET A 1 91 ? -11.672 -2.234 -6.505 1.00 62.41 91 MET A O 1
ATOM 700 N N . PRO A 1 92 ? -13.041 -0.482 -6.103 1.00 68.19 92 PRO A N 1
ATOM 701 C CA . PRO A 1 92 ? -13.190 -0.813 -4.703 1.00 68.19 92 PRO A CA 1
ATOM 702 C C . PRO A 1 92 ? -13.885 -2.169 -4.572 1.00 68.19 92 PRO A C 1
ATOM 704 O O . PRO A 1 92 ? -14.938 -2.396 -5.177 1.00 68.19 92 PRO A O 1
ATOM 707 N N . GLU A 1 93 ? -13.280 -3.071 -3.808 1.00 73.38 93 GLU A N 1
ATOM 708 C CA . GLU A 1 93 ? -13.862 -4.372 -3.502 1.00 73.38 93 GLU A CA 1
ATOM 709 C C . GLU A 1 93 ? -15.000 -4.172 -2.489 1.00 73.38 93 GLU A C 1
ATOM 711 O O . GLU A 1 93 ? -14.864 -3.424 -1.517 1.00 73.38 93 GLU A O 1
ATOM 716 N N . GLN A 1 94 ? -16.148 -4.817 -2.718 1.00 70.81 94 GLN A N 1
ATOM 717 C CA . GLN A 1 94 ? -17.194 -4.897 -1.700 1.00 70.81 94 GLN A CA 1
ATOM 718 C C . GLN A 1 94 ? -16.786 -5.969 -0.697 1.00 70.81 94 GLN A C 1
ATOM 720 O O . GLN A 1 94 ? -16.842 -7.162 -0.992 1.00 70.81 94 GLN A O 1
ATOM 725 N N . VAL A 1 95 ? -16.347 -5.536 0.480 1.00 75.94 95 VAL A N 1
ATOM 726 C CA . VAL A 1 95 ? -15.847 -6.453 1.498 1.00 75.94 95 VAL A CA 1
ATOM 727 C C . VAL A 1 95 ? -17.013 -7.040 2.287 1.00 75.94 95 VAL A C 1
ATOM 729 O O . VAL A 1 95 ? -17.727 -6.323 2.980 1.00 75.94 95 VAL A O 1
ATOM 732 N N . GLY A 1 96 ? -17.209 -8.354 2.168 1.00 80.44 96 GLY A N 1
ATOM 733 C CA . GLY A 1 96 ? -18.210 -9.116 2.927 1.00 80.44 96 GLY A CA 1
ATOM 734 C C . GLY A 1 96 ? -17.677 -9.750 4.216 1.00 80.44 96 GLY A C 1
ATOM 735 O O . GLY A 1 96 ? -18.349 -10.603 4.782 1.00 80.44 96 GLY A O 1
ATOM 736 N N . VAL A 1 97 ? -16.462 -9.385 4.633 1.00 88.94 97 VAL A N 1
ATOM 737 C CA . VAL A 1 97 ? -15.762 -9.933 5.804 1.00 88.94 97 VAL A CA 1
ATOM 738 C C . VAL A 1 97 ? -15.837 -8.929 6.950 1.00 88.94 97 VAL A C 1
ATOM 740 O O . VAL A 1 97 ? -15.666 -7.731 6.729 1.00 88.94 97 VAL A O 1
ATOM 743 N N . THR A 1 98 ? -16.061 -9.412 8.168 1.00 91.31 98 THR A N 1
ATOM 744 C CA . THR A 1 98 ? -16.183 -8.610 9.398 1.00 91.31 98 THR A CA 1
ATOM 745 C C . THR A 1 98 ? -15.209 -9.098 10.471 1.00 91.31 98 THR A C 1
ATOM 747 O O . THR A 1 98 ? -14.529 -10.108 10.287 1.00 91.31 98 THR A O 1
ATOM 750 N N . PHE A 1 99 ? -15.119 -8.419 11.620 1.00 91.94 99 PHE A N 1
ATOM 751 C CA . PHE A 1 99 ? -14.236 -8.879 12.701 1.00 91.94 99 PHE A CA 1
ATOM 752 C C . PHE A 1 99 ? -14.680 -10.203 13.325 1.00 91.94 99 PHE A C 1
ATOM 754 O O . PHE A 1 99 ? -13.868 -10.871 13.956 1.00 91.94 99 PHE A O 1
ATOM 761 N N . GLN A 1 100 ? -15.929 -10.624 13.111 1.00 90.75 100 GLN A N 1
ATOM 762 C CA . GLN A 1 100 ? -16.401 -11.945 13.537 1.00 90.75 100 GLN A CA 1
ATOM 763 C C . GLN A 1 100 ? -15.700 -13.084 12.783 1.00 90.75 100 GLN A C 1
ATOM 765 O O . GLN A 1 100 ? -15.588 -14.189 13.308 1.00 90.75 100 GLN A O 1
ATOM 770 N N . ASP A 1 101 ? -15.195 -12.801 11.581 1.00 89.06 101 ASP A N 1
ATOM 771 C CA . ASP A 1 101 ? -14.494 -13.761 10.728 1.00 89.06 101 ASP A CA 1
ATOM 772 C C . ASP A 1 101 ? -12.986 -13.832 11.037 1.00 89.06 101 ASP A C 1
ATOM 774 O O . ASP A 1 101 ? -12.266 -14.651 10.459 1.00 89.06 101 ASP A O 1
ATOM 778 N N . VAL A 1 102 ? -12.488 -12.985 11.948 1.00 90.00 102 VAL A N 1
ATOM 779 C CA . VAL A 1 102 ? -11.073 -12.910 12.331 1.00 90.00 102 VAL A CA 1
ATOM 780 C C . VAL A 1 102 ? -10.876 -13.480 13.734 1.00 90.00 102 VAL A C 1
ATOM 782 O O . VAL A 1 102 ? -11.319 -12.910 14.725 1.00 90.00 102 VAL A O 1
ATOM 785 N N . GLY A 1 103 ? -10.171 -14.609 13.830 1.00 88.25 103 GLY A N 1
ATOM 786 C CA . GLY A 1 103 ? -9.865 -15.259 15.106 1.00 88.25 103 GLY A CA 1
ATOM 787 C C . GLY A 1 103 ? -8.479 -14.910 15.653 1.00 88.25 103 GLY A C 1
ATOM 788 O O . GLY A 1 103 ? -7.509 -14.846 14.901 1.00 88.25 103 GLY A O 1
ATOM 789 N N . GLY A 1 104 ? -8.370 -14.762 16.978 1.00 88.00 104 GLY A N 1
ATOM 790 C CA . GLY A 1 104 ? -7.086 -14.729 17.695 1.00 88.00 104 GLY A CA 1
ATOM 791 C C . GLY A 1 104 ? -6.287 -13.427 17.577 1.00 88.00 104 GLY A C 1
ATOM 792 O O . GLY A 1 104 ? -5.095 -13.428 17.875 1.00 88.00 104 GLY A O 1
ATOM 793 N N . ALA A 1 105 ? -6.924 -12.335 17.149 1.00 90.75 105 ALA A N 1
ATOM 794 C CA . ALA A 1 105 ? -6.304 -11.022 16.959 1.00 90.75 105 ALA A CA 1
ATOM 795 C C . ALA A 1 105 ? -6.974 -9.925 17.812 1.00 90.75 105 ALA A C 1
ATOM 797 O O . ALA A 1 105 ? -7.042 -8.775 17.388 1.00 90.75 105 ALA A O 1
ATOM 798 N N . ASP A 1 106 ? -7.484 -10.274 18.999 1.00 90.94 106 ASP A N 1
ATOM 799 C CA . ASP A 1 106 ? -8.321 -9.391 19.831 1.00 90.94 106 ASP A CA 1
ATOM 800 C C . ASP A 1 106 ? -7.653 -8.048 20.167 1.00 90.94 106 ASP A C 1
ATOM 802 O O . ASP A 1 106 ? -8.311 -7.009 20.148 1.00 90.94 106 ASP A O 1
ATOM 806 N N . GLU A 1 107 ? -6.341 -8.054 20.419 1.00 91.81 107 GLU A N 1
ATOM 807 C CA . GLU A 1 107 ? -5.556 -6.844 20.699 1.00 91.81 107 GLU A CA 1
ATOM 808 C C . GLU A 1 107 ? -5.487 -5.921 19.472 1.00 91.81 107 GLU A C 1
ATOM 810 O O . GLU A 1 107 ? -5.838 -4.746 19.557 1.00 91.81 107 GLU A O 1
ATOM 815 N N . ALA A 1 108 ? -5.152 -6.468 18.298 1.00 92.00 108 ALA A N 1
ATOM 816 C CA . ALA A 1 108 ? -5.120 -5.704 17.051 1.00 92.00 108 ALA A CA 1
ATOM 817 C C . ALA A 1 108 ? -6.520 -5.211 16.640 1.00 92.00 108 ALA A C 1
ATOM 819 O O . ALA A 1 108 ? -6.673 -4.096 16.147 1.00 92.00 108 ALA A O 1
ATOM 820 N N . ILE A 1 109 ? -7.562 -6.015 16.873 1.00 93.12 109 ILE A N 1
ATOM 821 C CA . ILE A 1 109 ? -8.958 -5.619 16.651 1.00 93.12 109 ILE A CA 1
ATOM 822 C C . ILE A 1 109 ? -9.333 -4.441 17.559 1.00 93.12 109 ILE A C 1
ATOM 824 O O . ILE A 1 109 ? -10.035 -3.535 17.110 1.00 93.12 109 ILE A O 1
ATOM 828 N N . ALA A 1 110 ? -8.885 -4.429 18.818 1.00 92.50 110 ALA A N 1
ATOM 829 C CA . ALA A 1 110 ? -9.152 -3.328 19.739 1.00 92.50 110 ALA A CA 1
ATOM 830 C C . ALA A 1 110 ? -8.542 -2.004 19.249 1.00 92.50 110 ALA A C 1
ATOM 832 O O . ALA A 1 110 ? -9.241 -0.993 19.256 1.00 92.50 110 ALA A O 1
ATOM 833 N N . GLU A 1 111 ? -7.302 -2.015 18.751 1.00 91.12 111 GLU A N 1
ATOM 834 C CA . GLU A 1 111 ? -6.668 -0.825 18.159 1.00 91.12 111 GLU A CA 1
ATOM 835 C C . GLU A 1 111 ? -7.375 -0.375 16.868 1.00 91.12 111 GLU A C 1
ATOM 837 O O . GLU A 1 111 ? -7.649 0.808 16.664 1.00 91.12 111 GLU A O 1
ATOM 842 N N . LEU A 1 112 ? -7.761 -1.320 16.007 1.00 92.44 112 LEU A N 1
ATOM 843 C CA . LEU A 1 112 ? -8.433 -1.010 14.740 1.00 92.44 112 LEU A CA 1
ATOM 844 C C . LEU A 1 112 ? -9.864 -0.478 14.918 1.00 92.44 112 LEU A C 1
ATOM 846 O O . LEU A 1 112 ? -10.380 0.189 14.019 1.00 92.44 112 LEU A O 1
ATOM 850 N N . ARG A 1 113 ? -10.511 -0.710 16.068 1.00 91.75 113 ARG A N 1
ATOM 851 C CA . ARG A 1 113 ? -11.818 -0.101 16.378 1.00 91.75 113 ARG A CA 1
ATOM 852 C C . ARG A 1 113 ? -11.749 1.422 16.432 1.00 91.75 113 ARG A C 1
ATOM 854 O O . ARG A 1 113 ? -12.702 2.064 16.003 1.00 91.75 113 ARG A O 1
ATOM 861 N N . GLU A 1 114 ? -10.638 1.997 16.893 1.00 87.12 114 GLU A N 1
ATOM 862 C CA . GLU A 1 114 ? -10.450 3.454 16.901 1.00 87.12 114 GLU A CA 1
ATOM 863 C C . GLU A 1 114 ? -10.415 4.014 15.471 1.00 87.12 114 GLU A C 1
ATOM 865 O O . GLU A 1 114 ? -11.067 5.011 15.161 1.00 87.12 114 GLU A O 1
ATOM 870 N N . ILE A 1 115 ? -9.734 3.307 14.566 1.00 88.31 115 ILE A N 1
ATOM 871 C CA . ILE A 1 115 ? -9.663 3.645 13.140 1.00 88.31 115 ILE A CA 1
ATOM 872 C C . ILE A 1 115 ? -11.048 3.579 12.478 1.00 88.31 115 ILE A C 1
ATOM 874 O O . ILE A 1 115 ? -11.403 4.446 11.678 1.00 88.31 115 ILE A O 1
ATOM 878 N N . ILE A 1 116 ? -11.858 2.575 12.825 1.00 89.88 116 ILE A N 1
ATOM 879 C CA . ILE A 1 116 ? -13.230 2.431 12.314 1.00 89.88 116 ILE A CA 1
ATOM 880 C C . ILE A 1 116 ? -14.129 3.561 12.811 1.00 89.88 116 ILE A C 1
ATOM 882 O O . ILE A 1 116 ? -14.878 4.136 12.020 1.00 89.88 116 ILE A O 1
ATOM 886 N N . GLU A 1 117 ? -14.058 3.887 14.101 1.00 88.06 117 GLU A N 1
ATOM 887 C CA . GLU A 1 117 ? -14.833 4.982 14.690 1.00 88.06 117 GLU A CA 1
ATOM 888 C C . GLU A 1 117 ? -14.501 6.309 13.999 1.00 88.06 117 GLU A C 1
ATOM 890 O O . GLU A 1 117 ? -15.391 7.087 13.645 1.00 88.06 117 GLU A O 1
ATOM 895 N N . PHE A 1 118 ? -13.216 6.516 13.707 1.00 84.44 118 PHE A N 1
ATOM 896 C CA . PHE A 1 118 ? -12.746 7.662 12.950 1.00 84.44 118 PHE A CA 1
ATOM 897 C C . PHE A 1 118 ? -13.350 7.721 11.534 1.00 84.44 118 PHE A C 1
ATOM 899 O O . PHE A 1 118 ? -13.842 8.770 11.115 1.00 84.44 118 PHE A O 1
ATOM 906 N N . LEU A 1 119 ? -13.362 6.604 10.800 1.00 86.19 119 LEU A N 1
ATOM 907 C CA . LEU A 1 119 ? -13.935 6.534 9.449 1.00 86.19 119 LEU A CA 1
ATOM 908 C C . LEU A 1 119 ? -15.454 6.757 9.427 1.00 86.19 119 LEU A C 1
ATOM 910 O O . LEU A 1 119 ? -15.969 7.329 8.465 1.00 86.19 119 LEU A O 1
ATOM 914 N N . LYS A 1 120 ? -16.169 6.332 10.475 1.00 86.31 120 LYS A N 1
ATOM 915 C CA . LYS A 1 120 ? -17.623 6.521 10.603 1.00 86.31 120 LYS A CA 1
ATOM 916 C C . L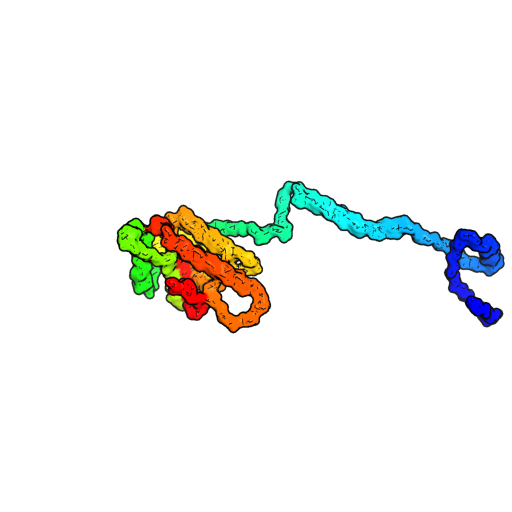YS A 1 120 ? -18.001 7.944 11.007 1.00 86.31 120 LYS A C 1
ATOM 918 O O . LYS A 1 120 ? -19.036 8.449 10.568 1.00 86.31 120 LYS A O 1
ATOM 923 N N . HIS A 1 121 ? -17.180 8.597 11.828 1.00 85.69 121 HIS A N 1
ATOM 924 C CA . HIS A 1 121 ? -17.493 9.901 12.414 1.00 85.69 121 HIS A CA 1
ATOM 925 C C . HIS A 1 121 ? -16.369 10.948 12.262 1.00 85.69 121 HIS A C 1
ATOM 927 O O . HIS A 1 121 ? -16.026 11.616 13.243 1.00 85.69 121 HIS A O 1
ATOM 933 N N . PRO A 1 122 ? -15.839 11.194 11.046 1.00 81.19 122 PRO A N 1
ATOM 934 C CA . PRO A 1 122 ? -14.656 12.042 10.846 1.00 81.19 122 PRO A CA 1
ATOM 935 C C . PRO A 1 122 ? -14.848 13.489 11.329 1.00 81.19 122 PRO A C 1
ATOM 937 O O . PRO A 1 122 ? -13.927 14.105 11.869 1.00 81.19 122 PRO A O 1
ATOM 940 N N . GLU A 1 123 ? -16.065 14.028 11.213 1.00 81.75 123 GLU A N 1
ATOM 941 C CA . GLU A 1 123 ? -16.394 15.390 11.650 1.00 81.75 123 GLU A CA 1
ATOM 942 C C . GLU A 1 123 ? -16.237 15.591 13.164 1.00 81.75 123 GLU A C 1
ATO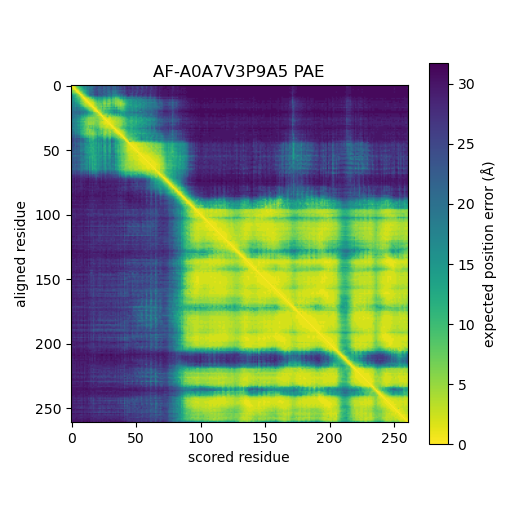M 944 O O . GLU A 1 123 ? -15.840 16.670 13.608 1.00 81.75 123 GLU A O 1
ATOM 949 N N . GLN A 1 124 ? -16.534 14.569 13.976 1.00 82.94 124 GLN A N 1
ATOM 950 C CA . GLN A 1 124 ? -16.434 14.675 15.434 1.00 82.94 124 GLN A CA 1
ATOM 951 C C . GLN A 1 124 ? -14.973 14.837 15.863 1.00 82.94 124 GLN A C 1
ATOM 953 O O . GLN A 1 124 ? -14.649 15.730 16.647 1.00 82.94 124 GLN A O 1
ATOM 958 N N . PHE A 1 125 ? -14.081 14.039 15.275 1.00 78.94 125 PHE A N 1
ATOM 959 C CA . PHE A 1 125 ? -12.644 14.109 15.529 1.00 78.94 125 PHE A CA 1
ATOM 960 C C . PHE A 1 125 ? -12.025 15.408 15.001 1.00 78.94 125 PHE A C 1
ATOM 962 O O . PHE A 1 125 ? -11.210 16.022 15.693 1.00 78.94 125 PHE A O 1
ATOM 969 N N . ALA A 1 126 ? -12.469 15.884 13.832 1.00 77.19 126 ALA A N 1
ATOM 970 C CA . ALA A 1 126 ? -12.035 17.165 13.276 1.00 77.19 126 ALA A CA 1
ATOM 971 C C . ALA A 1 126 ? -12.354 18.343 14.214 1.00 77.19 126 ALA A C 1
ATOM 973 O O . ALA A 1 126 ? -11.512 19.214 14.436 1.00 77.19 126 ALA A O 1
ATOM 974 N N . ARG A 1 127 ? -13.553 18.357 14.815 1.00 79.38 127 ARG A N 1
ATOM 975 C CA . ARG A 1 127 ? -13.987 19.414 15.750 1.00 79.38 127 ARG A CA 1
ATOM 976 C C . ARG A 1 127 ? -13.211 19.418 17.062 1.00 79.38 127 ARG A C 1
ATOM 978 O O . ARG A 1 127 ? -13.054 20.476 17.663 1.00 79.38 127 ARG A O 1
ATOM 985 N N . LEU A 1 128 ? -12.728 18.256 17.494 1.00 79.81 128 LEU A N 1
ATOM 986 C CA . LEU A 1 128 ? -11.905 18.105 18.695 1.00 79.81 128 LEU A CA 1
ATOM 987 C C . LEU A 1 128 ? -10.422 18.431 18.445 1.00 79.81 128 LEU A C 1
ATOM 989 O O . LEU A 1 128 ? -9.624 18.381 19.377 1.00 79.81 128 LEU A O 1
ATOM 993 N N . GLY A 1 129 ? -10.041 18.774 17.207 1.00 73.25 129 GLY A N 1
ATOM 994 C CA . GLY A 1 129 ? -8.648 19.029 16.835 1.00 73.25 129 GLY A CA 1
ATOM 995 C C . GLY A 1 129 ? -7.784 17.764 16.821 1.00 73.25 129 GLY A C 1
ATOM 996 O O . GLY A 1 129 ? -6.556 17.860 16.851 1.00 73.25 129 GLY A O 1
ATOM 997 N N . GLY A 1 130 ? -8.414 16.584 16.791 1.00 70.56 130 GLY A N 1
ATOM 998 C CA . GLY A 1 130 ? -7.724 15.305 16.695 1.00 70.56 130 GLY A CA 1
ATOM 999 C C . GLY A 1 130 ? -6.996 15.183 15.359 1.00 70.56 130 GLY A C 1
ATOM 1000 O O . GLY A 1 130 ? -7.533 15.542 14.309 1.00 70.56 130 GLY A O 1
ATOM 1001 N N . ARG A 1 131 ? -5.756 14.685 15.388 1.00 69.94 131 ARG A N 1
ATOM 1002 C CA . ARG A 1 131 ? -5.026 14.336 14.165 1.00 69.94 131 ARG A CA 1
ATOM 1003 C C . ARG A 1 131 ? -5.444 12.948 13.718 1.00 69.94 131 ARG A C 1
ATOM 1005 O O . ARG A 1 131 ? -5.428 12.019 14.517 1.00 69.94 131 ARG A O 1
ATOM 1012 N N . ILE A 1 132 ? -5.769 12.822 12.440 1.00 72.50 132 ILE A N 1
ATOM 1013 C CA . ILE A 1 132 ? -6.098 11.534 11.838 1.00 72.50 132 ILE A CA 1
ATOM 1014 C C . ILE A 1 132 ? -4.834 10.668 11.796 1.00 72.50 132 ILE A C 1
ATOM 1016 O O . ILE A 1 132 ? -3.800 11.157 11.322 1.00 72.50 132 ILE A O 1
ATOM 1020 N N . PRO A 1 133 ? -4.891 9.398 12.233 1.00 77.69 133 PRO A N 1
ATOM 1021 C CA . PRO A 1 133 ? -3.841 8.433 11.938 1.00 77.69 133 PRO A CA 1
ATOM 1022 C C . PRO A 1 133 ? -3.669 8.306 10.419 1.00 77.69 133 PRO A C 1
ATOM 1024 O O . PRO A 1 133 ? -4.603 7.941 9.709 1.00 77.69 133 PRO A O 1
ATOM 1027 N N . LYS A 1 134 ? -2.476 8.623 9.904 1.00 78.94 134 LYS A N 1
ATOM 1028 C CA . LYS A 1 134 ? -2.198 8.569 8.455 1.00 78.94 134 LYS A CA 1
ATOM 1029 C C . LYS A 1 134 ? -2.277 7.143 7.904 1.00 78.94 134 LYS A C 1
ATOM 1031 O O . LYS A 1 134 ? -2.645 6.932 6.750 1.00 78.94 134 LYS A O 1
ATOM 1036 N N . GLY A 1 135 ? -1.932 6.167 8.737 1.00 88.38 135 GLY A N 1
ATOM 1037 C CA . GLY A 1 135 ? -2.008 4.767 8.382 1.00 88.38 135 GLY A CA 1
ATOM 1038 C C . GLY A 1 135 ? -1.667 3.830 9.530 1.00 88.38 135 GLY A C 1
ATOM 1039 O O . GLY A 1 135 ? -1.300 4.265 10.620 1.00 88.38 135 GLY A O 1
ATOM 1040 N N . VAL A 1 136 ? -1.807 2.537 9.259 1.00 92.25 136 VAL A N 1
ATOM 1041 C CA . VAL A 1 136 ? -1.545 1.433 10.184 1.00 92.25 136 VAL A CA 1
ATOM 1042 C C . VAL A 1 136 ? -0.642 0.422 9.490 1.00 92.25 136 VAL A C 1
ATOM 1044 O O . VAL A 1 136 ? -0.927 0.004 8.367 1.00 92.25 136 VAL A O 1
ATOM 1047 N N . LEU A 1 137 ? 0.431 -0.001 10.158 1.00 94.25 137 LEU A N 1
ATOM 1048 C CA . LEU A 1 137 ? 1.304 -1.069 9.678 1.00 94.25 137 LEU A CA 1
ATOM 1049 C C . LEU A 1 137 ? 1.023 -2.361 10.453 1.00 94.25 137 LEU A C 1
ATOM 1051 O O . LEU A 1 137 ? 1.329 -2.470 11.636 1.00 94.25 137 LEU A O 1
ATOM 1055 N N . LEU A 1 138 ? 0.477 -3.358 9.766 1.00 94.88 138 LEU A N 1
ATOM 1056 C CA . LEU A 1 138 ? 0.268 -4.705 10.277 1.00 94.88 138 LEU A CA 1
ATOM 1057 C C . LEU A 1 138 ? 1.560 -5.514 10.139 1.00 94.88 138 LEU A C 1
ATOM 1059 O O . LEU A 1 138 ? 2.028 -5.804 9.034 1.00 94.88 138 LEU A O 1
ATOM 1063 N N . VAL A 1 139 ? 2.121 -5.918 11.274 1.00 94.44 139 VAL A N 1
ATOM 1064 C CA . VAL A 1 139 ? 3.382 -6.660 11.340 1.00 94.44 139 VAL A CA 1
ATOM 1065 C C . VAL A 1 139 ? 3.136 -8.044 11.919 1.00 94.44 139 VAL A C 1
ATOM 1067 O O . VAL A 1 139 ? 2.469 -8.201 12.936 1.00 94.44 139 VAL A O 1
ATOM 1070 N N . GLY A 1 140 ? 3.699 -9.068 11.286 1.00 93.38 140 GLY A N 1
ATOM 1071 C CA . GLY A 1 140 ? 3.706 -10.412 11.853 1.00 93.38 140 GLY A CA 1
ATOM 1072 C C . GLY A 1 140 ? 4.151 -11.468 10.850 1.00 93.38 140 GLY A C 1
ATOM 1073 O O . GLY A 1 140 ? 4.285 -11.153 9.668 1.00 93.38 140 GLY A O 1
ATOM 1074 N N . PRO A 1 141 ? 4.345 -12.723 11.281 1.00 91.81 141 PRO A N 1
ATOM 1075 C CA . PRO A 1 141 ? 4.702 -13.832 10.398 1.00 91.81 141 PRO A CA 1
ATOM 1076 C C . PRO A 1 141 ? 3.726 -14.014 9.218 1.00 91.81 141 PRO A C 1
ATOM 1078 O O . PRO A 1 141 ? 2.564 -13.602 9.298 1.00 91.81 141 PRO A O 1
ATOM 1081 N N . PRO A 1 142 ? 4.150 -14.643 8.110 1.00 89.94 142 PRO A N 1
ATOM 1082 C CA . PRO A 1 142 ? 3.238 -14.971 7.017 1.00 89.94 142 PRO A CA 1
ATOM 1083 C C . PRO A 1 142 ? 2.121 -15.910 7.499 1.00 89.94 142 PRO A C 1
ATOM 1085 O O . PRO A 1 142 ? 2.343 -16.769 8.350 1.00 89.94 142 PRO A O 1
ATOM 1088 N N . GLY A 1 143 ? 0.913 -15.749 6.951 1.00 88.50 143 GLY A N 1
ATOM 1089 C CA . GLY A 1 143 ? -0.236 -16.602 7.280 1.00 88.50 143 GLY A CA 1
ATOM 1090 C C . GLY A 1 143 ? -1.014 -16.227 8.550 1.00 88.50 143 GLY A C 1
ATOM 1091 O O . GLY A 1 143 ? -1.958 -16.927 8.891 1.00 88.50 143 GLY A O 1
ATOM 1092 N N . THR A 1 144 ? -0.693 -15.117 9.225 1.00 90.81 144 THR A N 1
ATOM 1093 C CA . THR A 1 144 ? -1.418 -14.646 10.429 1.00 90.81 144 THR A CA 1
ATOM 1094 C C . THR A 1 144 ? -2.682 -13.826 10.139 1.00 90.81 144 THR A C 1
ATOM 1096 O O . THR A 1 144 ? -3.202 -13.158 11.025 1.00 90.81 144 THR A O 1
ATOM 1099 N N . GLY A 1 145 ? -3.172 -13.825 8.897 1.00 91.81 145 GLY A N 1
ATOM 1100 C CA . GLY A 1 145 ? -4.420 -13.141 8.552 1.00 91.81 145 GLY A CA 1
ATOM 1101 C C . GLY A 1 145 ? -4.341 -11.610 8.488 1.00 91.81 145 GLY A C 1
ATOM 1102 O O . GLY A 1 145 ? -5.374 -10.967 8.604 1.00 91.81 145 GLY A O 1
ATOM 1103 N N . LYS A 1 146 ? -3.165 -11.005 8.260 1.00 94.81 146 LYS A N 1
ATOM 1104 C CA . LYS A 1 146 ? -3.016 -9.535 8.116 1.00 94.81 146 LYS A CA 1
ATOM 1105 C C . LYS A 1 146 ? -3.950 -8.940 7.051 1.00 94.81 146 LYS A C 1
ATOM 1107 O O . LYS A 1 146 ? -4.686 -8.001 7.331 1.00 94.81 146 LYS A O 1
ATOM 1112 N N . THR A 1 147 ? -3.969 -9.535 5.860 1.00 92.31 147 THR A N 1
ATOM 1113 C CA . THR A 1 147 ? -4.860 -9.150 4.754 1.00 92.31 147 THR A CA 1
ATOM 1114 C C . THR A 1 147 ? -6.332 -9.326 5.132 1.00 92.31 147 THR A C 1
ATOM 1116 O O . THR A 1 147 ? -7.159 -8.467 4.840 1.00 92.31 147 THR A O 1
ATOM 1119 N N . LEU A 1 148 ? -6.663 -10.413 5.842 1.00 93.12 148 LEU A N 1
ATOM 1120 C CA . LEU A 1 148 ? -8.024 -10.676 6.318 1.00 93.12 148 LEU A CA 1
ATOM 1121 C C . LEU A 1 148 ? -8.472 -9.630 7.346 1.00 93.12 148 LEU A C 1
ATOM 1123 O O . LEU A 1 148 ? -9.593 -9.141 7.264 1.00 93.12 148 LEU A O 1
ATOM 1127 N N . LEU A 1 149 ? -7.587 -9.253 8.271 1.00 94.69 149 LEU A N 1
ATOM 1128 C CA . LEU A 1 149 ? -7.846 -8.232 9.278 1.00 94.69 149 LEU A CA 1
ATOM 1129 C C . LEU A 1 149 ? -8.085 -6.861 8.632 1.00 94.69 149 LEU A C 1
ATOM 1131 O O . LEU A 1 149 ? -9.045 -6.190 8.996 1.00 94.69 149 LEU A O 1
ATOM 1135 N N . ALA A 1 150 ? -7.286 -6.481 7.629 1.00 93.88 150 ALA A N 1
ATOM 1136 C CA . ALA A 1 150 ? -7.490 -5.241 6.876 1.00 93.88 150 ALA A CA 1
ATOM 1137 C C . ALA A 1 150 ? -8.827 -5.224 6.113 1.00 93.88 150 ALA A C 1
ATOM 1139 O O . ALA A 1 150 ? -9.553 -4.229 6.156 1.00 93.88 150 ALA A O 1
ATOM 1140 N N . LYS A 1 151 ? -9.194 -6.343 5.471 1.00 93.00 151 LYS A N 1
ATOM 1141 C CA . LYS A 1 151 ? -10.511 -6.508 4.836 1.00 93.00 151 LYS A CA 1
ATOM 1142 C C . LYS A 1 151 ? -11.634 -6.369 5.866 1.00 93.00 151 LYS A C 1
ATOM 1144 O O . LYS A 1 151 ? -12.549 -5.572 5.672 1.00 93.00 151 LYS A O 1
ATOM 1149 N N . ALA A 1 152 ? -11.529 -7.064 6.995 1.00 93.19 152 ALA A N 1
ATOM 1150 C CA . ALA A 1 152 ? -12.503 -6.975 8.076 1.00 93.19 152 ALA A CA 1
ATOM 1151 C C . ALA A 1 152 ? -12.665 -5.541 8.610 1.00 93.19 152 ALA A C 1
ATOM 1153 O O . ALA A 1 152 ? -13.789 -5.107 8.844 1.00 93.19 152 ALA A O 1
ATOM 1154 N N . THR A 1 153 ? -11.578 -4.767 8.724 1.00 93.88 153 THR A N 1
ATOM 1155 C CA . THR A 1 153 ? -11.644 -3.345 9.105 1.00 93.88 153 THR A CA 1
ATOM 1156 C C . THR A 1 153 ? -12.486 -2.526 8.124 1.00 93.88 153 THR A C 1
ATOM 1158 O O . THR A 1 153 ? -13.316 -1.725 8.550 1.00 93.88 153 THR A O 1
ATOM 1161 N N . ALA A 1 154 ? -12.321 -2.743 6.816 1.00 92.75 154 ALA A N 1
ATOM 1162 C CA . ALA A 1 154 ? -13.114 -2.055 5.798 1.00 92.75 154 ALA A CA 1
ATOM 1163 C C . ALA A 1 154 ? -14.589 -2.475 5.809 1.00 92.75 154 ALA A C 1
ATOM 1165 O O . ALA A 1 154 ? -15.465 -1.615 5.698 1.00 92.75 154 ALA A O 1
ATOM 1166 N N . GLY A 1 155 ? -14.863 -3.770 5.996 1.00 91.75 155 GLY A N 1
ATOM 1167 C CA . GLY A 1 155 ? -16.223 -4.296 6.130 1.00 91.75 155 GLY A CA 1
ATOM 1168 C C . GLY A 1 155 ? -16.952 -3.738 7.355 1.00 91.75 155 GLY A C 1
ATOM 1169 O O . GLY A 1 155 ? -18.088 -3.284 7.242 1.00 91.75 155 GLY A O 1
ATOM 1170 N N . GLU A 1 156 ? -16.278 -3.669 8.504 1.00 91.62 156 GLU A N 1
ATOM 1171 C CA . GLU A 1 156 ? -16.814 -3.083 9.743 1.00 91.62 156 GLU A CA 1
ATOM 1172 C C . GLU A 1 156 ? -17.046 -1.570 9.640 1.00 91.62 156 GLU A C 1
ATOM 1174 O O . GLU A 1 156 ? -18.016 -1.037 10.194 1.00 91.62 156 GLU A O 1
ATOM 1179 N N . ALA A 1 157 ? -16.166 -0.862 8.926 1.00 90.56 157 ALA A N 1
ATOM 1180 C CA . ALA A 1 157 ? -16.320 0.560 8.632 1.00 90.56 157 ALA A CA 1
ATOM 1181 C C . ALA A 1 157 ? -17.385 0.837 7.558 1.00 90.56 157 ALA A C 1
ATOM 1183 O O . ALA A 1 157 ? -17.939 1.935 7.530 1.00 90.56 157 ALA A O 1
ATOM 1184 N N . GLY A 1 158 ? -17.699 -0.141 6.704 1.00 90.12 158 GLY A N 1
ATOM 1185 C CA . GLY A 1 158 ? -18.619 0.019 5.579 1.00 90.12 158 GLY A CA 1
ATOM 1186 C C . GLY A 1 158 ? -18.075 0.940 4.483 1.00 90.12 158 GLY A C 1
ATOM 1187 O O . GLY A 1 158 ? -18.853 1.631 3.825 1.00 90.12 158 GLY A O 1
ATOM 1188 N N . VAL A 1 159 ? -16.750 0.985 4.306 1.00 90.50 159 VAL A N 1
ATOM 1189 C CA . VAL A 1 159 ? -16.076 1.875 3.346 1.00 90.50 159 VAL A CA 1
ATOM 1190 C C . VAL A 1 159 ? -15.468 1.093 2.174 1.00 90.50 159 VAL A C 1
ATOM 1192 O O . VAL A 1 159 ? -15.101 -0.071 2.333 1.00 90.50 159 VAL A O 1
ATOM 1195 N N . PRO A 1 160 ? -15.320 1.717 0.990 1.00 92.75 160 PRO A N 1
ATOM 1196 C CA . PRO A 1 160 ? -14.557 1.167 -0.126 1.00 92.75 160 PRO A CA 1
ATOM 1197 C C . PRO A 1 160 ? -13.157 0.672 0.276 1.00 92.75 160 PRO A C 1
ATOM 1199 O O . PRO A 1 160 ? -12.406 1.395 0.938 1.00 92.75 160 PRO A O 1
ATOM 1202 N N . PHE A 1 161 ? -12.793 -0.528 -0.184 1.00 93.12 161 PHE A N 1
ATOM 1203 C CA . PHE A 1 161 ? -11.485 -1.142 0.046 1.00 93.12 161 PHE A CA 1
ATOM 1204 C C . PHE A 1 161 ? -10.695 -1.260 -1.259 1.00 93.12 161 PHE A C 1
ATOM 1206 O O . PHE A 1 161 ? -11.178 -1.840 -2.233 1.00 93.12 161 PHE A O 1
ATOM 1213 N N . PHE A 1 162 ? -9.483 -0.712 -1.279 1.00 93.44 162 PHE A N 1
ATOM 1214 C CA . PHE A 1 162 ? -8.543 -0.821 -2.392 1.00 93.44 162 PHE A CA 1
ATOM 1215 C C . PHE A 1 162 ? -7.378 -1.706 -1.964 1.00 93.44 162 PHE A C 1
ATOM 1217 O O . PHE A 1 162 ? -6.675 -1.356 -1.026 1.00 93.44 162 PHE A O 1
ATOM 1224 N N . GLU A 1 163 ? -7.151 -2.819 -2.652 1.00 92.06 163 GLU A N 1
ATOM 1225 C CA . GLU A 1 163 ? -6.040 -3.736 -2.381 1.00 92.06 163 GLU A CA 1
ATOM 1226 C C . GLU A 1 163 ? -4.999 -3.651 -3.495 1.00 92.06 163 GLU A C 1
ATOM 1228 O O . GLU A 1 163 ? -5.349 -3.628 -4.675 1.00 92.06 163 GLU A O 1
ATOM 1233 N N . SER A 1 164 ? -3.724 -3.613 -3.119 1.00 91.88 164 SER A N 1
ATOM 1234 C CA . SER A 1 164 ? -2.597 -3.725 -4.043 1.00 91.88 164 SER A CA 1
ATOM 1235 C C . SER A 1 164 ? -1.450 -4.457 -3.358 1.00 91.88 164 SER A C 1
ATOM 1237 O O . SER A 1 164 ? -1.156 -4.192 -2.192 1.00 91.88 164 SER A O 1
ATOM 1239 N N . SER A 1 165 ? -0.744 -5.335 -4.070 1.00 91.38 165 SER A N 1
ATOM 1240 C CA . SER A 1 165 ? 0.534 -5.850 -3.563 1.00 91.38 165 SER A CA 1
ATOM 1241 C C . SER A 1 165 ? 1.649 -4.831 -3.812 1.00 91.38 165 SER A C 1
ATOM 1243 O O . SER A 1 165 ? 1.726 -4.227 -4.881 1.00 91.38 165 SER A O 1
ATOM 1245 N N . GLY A 1 166 ? 2.561 -4.668 -2.856 1.00 87.31 166 GLY A N 1
ATOM 1246 C CA . GLY A 1 166 ? 3.763 -3.849 -2.983 1.00 87.31 166 GLY A CA 1
ATOM 1247 C C . GLY A 1 166 ? 4.639 -4.287 -4.157 1.00 87.31 166 GLY A C 1
ATOM 1248 O O . GLY A 1 166 ? 5.281 -3.461 -4.803 1.00 87.31 166 GLY A O 1
ATOM 1249 N N . SER A 1 167 ? 4.613 -5.579 -4.491 1.00 87.31 167 SER A N 1
ATOM 1250 C CA . SER A 1 167 ? 5.322 -6.132 -5.647 1.00 87.31 167 SER A CA 1
ATOM 1251 C C . SER A 1 167 ? 4.793 -5.616 -6.993 1.00 87.31 167 SER A C 1
ATOM 1253 O O . SER A 1 167 ? 5.569 -5.502 -7.939 1.00 87.31 167 SER A O 1
ATOM 1255 N N . GLU A 1 168 ? 3.519 -5.213 -7.080 1.00 86.56 168 GLU A N 1
ATOM 1256 C CA . GLU A 1 168 ? 2.925 -4.650 -8.303 1.00 86.56 168 GLU A CA 1
ATOM 1257 C C . GLU A 1 168 ? 3.483 -3.272 -8.659 1.00 86.56 168 GLU A C 1
ATOM 1259 O O . GLU A 1 168 ? 3.296 -2.792 -9.778 1.00 86.56 168 GLU A O 1
ATOM 1264 N N . PHE A 1 169 ? 4.161 -2.614 -7.726 1.00 85.62 169 PHE A N 1
ATOM 1265 C CA . PHE A 1 169 ? 4.798 -1.330 -7.980 1.00 85.62 169 PHE A CA 1
ATOM 1266 C C . PHE A 1 169 ? 6.273 -1.456 -8.364 1.00 85.62 169 PHE A C 1
ATOM 1268 O O . PHE A 1 169 ? 6.890 -0.431 -8.631 1.00 85.62 169 PHE A O 1
ATOM 1275 N N . VAL A 1 170 ? 6.832 -2.671 -8.393 1.00 83.06 170 VAL A N 1
ATOM 1276 C CA . VAL A 1 170 ? 8.221 -2.924 -8.794 1.00 83.06 170 VAL A CA 1
ATOM 1277 C C . VAL A 1 170 ? 8.239 -3.353 -10.256 1.00 83.06 170 VAL A C 1
ATOM 1279 O O . VAL A 1 170 ? 7.911 -4.492 -10.586 1.00 83.06 170 VAL A O 1
ATOM 1282 N N . GLU A 1 171 ? 8.632 -2.447 -11.144 1.00 79.56 171 GLU A N 1
ATOM 1283 C CA . GLU A 1 171 ? 8.611 -2.680 -12.590 1.00 79.56 171 GLU A CA 1
ATOM 1284 C C . GLU A 1 171 ? 9.981 -2.434 -13.235 1.00 79.56 171 GLU A C 1
ATOM 1286 O O . GLU A 1 171 ? 10.826 -1.691 -12.741 1.00 79.56 171 GLU A O 1
ATOM 1291 N N . MET A 1 172 ? 10.215 -3.049 -14.399 1.00 74.12 172 MET A N 1
ATOM 1292 C CA . MET A 1 172 ? 11.467 -2.850 -15.151 1.00 74.12 172 MET A CA 1
ATOM 1293 C C . MET A 1 172 ? 11.549 -1.485 -15.853 1.00 74.12 172 MET A C 1
ATOM 1295 O O . MET A 1 172 ? 12.615 -1.085 -16.322 1.00 74.12 172 MET A O 1
ATOM 1299 N N . PHE A 1 173 ? 10.416 -0.791 -15.975 1.00 75.81 173 PHE A N 1
ATOM 1300 C CA . PHE A 1 173 ? 10.312 0.501 -16.638 1.00 75.81 173 PHE A CA 1
ATOM 1301 C C . PHE A 1 173 ? 10.241 1.620 -15.601 1.00 75.81 173 PHE A C 1
ATOM 1303 O O . PHE A 1 173 ? 9.315 1.680 -14.791 1.00 75.81 173 PHE A O 1
ATOM 1310 N N . VAL A 1 174 ? 11.201 2.542 -15.680 1.00 78.00 174 VAL A N 1
ATOM 1311 C CA . VAL A 1 174 ? 11.305 3.693 -14.776 1.00 78.00 174 VAL A CA 1
ATOM 1312 C C . VAL A 1 174 ? 10.002 4.499 -14.774 1.00 78.00 174 VAL A C 1
ATOM 1314 O O . VAL A 1 174 ? 9.463 4.840 -15.828 1.00 78.00 174 VAL A O 1
ATOM 1317 N N . GLY A 1 175 ? 9.505 4.815 -13.578 1.00 80.25 175 GLY A N 1
ATOM 1318 C CA . GLY A 1 175 ? 8.339 5.675 -13.371 1.00 80.25 175 GLY A CA 1
ATOM 1319 C C . GLY A 1 175 ? 6.972 4.996 -13.513 1.00 80.25 175 GLY A C 1
ATOM 1320 O O . GLY A 1 175 ? 5.965 5.633 -13.202 1.00 80.25 175 GLY A O 1
ATOM 1321 N N . VAL A 1 176 ? 6.902 3.724 -13.925 1.00 86.44 176 VAL A N 1
ATOM 1322 C CA . VAL A 1 176 ? 5.622 2.994 -13.997 1.00 86.44 176 VAL A CA 1
ATOM 1323 C C . VAL A 1 176 ? 5.065 2.717 -12.598 1.00 86.44 176 VAL A C 1
ATOM 1325 O O . VAL A 1 176 ? 3.876 2.954 -12.376 1.00 86.44 176 VAL A O 1
ATOM 1328 N N . GLY A 1 177 ? 5.908 2.298 -11.647 1.00 87.38 177 GLY A N 1
ATOM 1329 C CA . GLY A 1 177 ? 5.510 2.091 -10.250 1.00 87.38 177 GLY A CA 1
ATOM 1330 C C . GLY A 1 177 ? 4.945 3.362 -9.610 1.00 87.38 177 GLY A C 1
ATOM 1331 O O . GLY A 1 177 ? 3.803 3.378 -9.152 1.00 87.38 177 GLY A O 1
ATOM 1332 N N . ALA A 1 178 ? 5.684 4.472 -9.691 1.00 89.00 178 ALA A N 1
ATOM 1333 C CA . ALA A 1 178 ? 5.241 5.775 -9.187 1.00 89.00 178 ALA A CA 1
ATOM 1334 C C . ALA A 1 178 ? 3.912 6.254 -9.811 1.00 89.00 178 ALA A C 1
ATOM 1336 O O . ALA A 1 178 ? 3.067 6.819 -9.115 1.00 89.00 178 ALA A O 1
ATOM 1337 N N . ALA A 1 179 ? 3.690 6.021 -11.110 1.00 89.88 179 ALA A N 1
ATOM 1338 C CA . ALA A 1 179 ? 2.418 6.356 -11.750 1.00 89.88 179 ALA A CA 1
ATOM 1339 C C . ALA A 1 179 ? 1.252 5.522 -11.191 1.00 89.88 179 ALA A C 1
ATOM 1341 O O . ALA A 1 179 ? 0.202 6.084 -10.891 1.00 89.88 179 ALA A O 1
ATOM 1342 N N . ARG A 1 180 ? 1.445 4.211 -10.974 1.00 89.12 180 ARG A N 1
ATOM 1343 C CA . ARG A 1 180 ? 0.422 3.340 -10.364 1.00 89.12 180 ARG A CA 1
ATOM 1344 C C . ARG A 1 180 ? 0.072 3.765 -8.942 1.00 89.12 180 ARG A C 1
ATOM 1346 O O . ARG A 1 180 ? -1.108 3.799 -8.609 1.00 89.12 180 ARG A O 1
ATOM 1353 N N . VAL A 1 181 ? 1.072 4.125 -8.134 1.00 91.06 181 VAL A N 1
ATOM 1354 C CA . VAL A 1 181 ? 0.858 4.654 -6.777 1.00 91.06 181 VAL A CA 1
ATOM 1355 C C . VAL A 1 181 ? -0.041 5.890 -6.834 1.00 91.06 181 VAL A C 1
ATOM 1357 O O . VAL A 1 181 ? -1.068 5.945 -6.162 1.00 91.06 181 VAL A O 1
ATOM 1360 N N . ARG A 1 182 ? 0.283 6.854 -7.702 1.00 90.56 182 ARG A N 1
ATOM 1361 C CA . ARG A 1 182 ? -0.528 8.067 -7.876 1.00 90.56 182 ARG A CA 1
ATOM 1362 C C . ARG A 1 182 ? -1.961 7.754 -8.312 1.00 90.56 182 ARG A C 1
ATOM 1364 O O . ARG A 1 182 ? -2.903 8.292 -7.734 1.00 90.56 182 ARG A O 1
ATOM 1371 N N . ASP A 1 183 ? -2.123 6.873 -9.298 1.00 90.56 183 ASP A N 1
ATOM 1372 C CA . ASP A 1 183 ? -3.431 6.482 -9.829 1.00 90.56 183 ASP A CA 1
ATOM 1373 C C . ASP A 1 183 ? -4.294 5.778 -8.766 1.00 90.56 183 ASP A C 1
ATOM 1375 O O . ASP A 1 183 ? -5.494 6.051 -8.674 1.00 90.56 183 ASP A O 1
ATOM 1379 N N . LEU A 1 184 ? -3.694 4.902 -7.949 1.00 90.88 184 LEU A N 1
ATOM 1380 C CA . LEU A 1 184 ? -4.350 4.221 -6.828 1.00 90.88 184 LEU A CA 1
ATOM 1381 C C . LEU A 1 184 ? -4.907 5.238 -5.827 1.00 90.88 184 LEU A C 1
ATOM 1383 O O . LEU A 1 184 ? -6.096 5.213 -5.499 1.00 90.88 184 LEU A O 1
ATOM 1387 N N . PHE A 1 185 ? -4.071 6.179 -5.391 1.00 89.81 185 PHE A N 1
ATOM 1388 C CA . PHE A 1 185 ? -4.478 7.195 -4.426 1.00 89.81 185 PHE A CA 1
ATOM 1389 C C . PHE A 1 185 ? -5.483 8.199 -4.998 1.00 89.81 185 PHE A C 1
ATOM 1391 O O . PHE A 1 185 ? -6.397 8.626 -4.293 1.00 89.81 185 PHE A O 1
ATOM 1398 N N . GLU A 1 186 ? -5.386 8.554 -6.280 1.00 89.69 186 GLU A N 1
ATOM 1399 C CA . GLU A 1 186 ? -6.391 9.394 -6.936 1.00 89.69 186 GLU A CA 1
ATOM 1400 C C . GLU A 1 186 ? -7.766 8.707 -6.992 1.00 89.69 186 GLU A C 1
ATOM 1402 O O . GLU A 1 186 ? -8.793 9.352 -6.766 1.00 89.69 186 GLU A O 1
ATOM 1407 N N . GLN A 1 187 ? -7.801 7.401 -7.265 1.00 89.62 187 GLN A N 1
ATOM 1408 C CA . GLN A 1 187 ? -9.039 6.619 -7.269 1.00 89.62 187 GLN A CA 1
ATOM 1409 C C . GLN A 1 187 ? -9.642 6.506 -5.865 1.00 89.62 187 GLN A C 1
ATOM 1411 O O . GLN A 1 187 ? -10.838 6.761 -5.707 1.00 89.62 187 GLN A O 1
ATOM 1416 N N . ALA A 1 188 ? -8.822 6.235 -4.847 1.00 89.75 188 ALA A N 1
ATOM 1417 C CA . ALA A 1 188 ? -9.266 6.187 -3.455 1.00 89.75 188 ALA A CA 1
ATOM 1418 C C . ALA A 1 188 ? -9.846 7.531 -2.985 1.00 89.75 188 ALA A C 1
ATOM 1420 O O . ALA A 1 188 ? -10.936 7.574 -2.413 1.00 89.75 188 ALA A O 1
ATOM 1421 N N . ARG A 1 189 ? -9.192 8.654 -3.319 1.00 87.50 189 ARG A N 1
ATOM 1422 C CA . ARG A 1 189 ? -9.684 10.008 -2.999 1.00 87.50 189 ARG A CA 1
ATOM 1423 C C . ARG A 1 189 ? -11.065 10.297 -3.578 1.00 87.50 189 ARG A C 1
ATOM 1425 O O . ARG A 1 189 ? -11.883 10.935 -2.919 1.00 87.50 189 ARG A O 1
ATOM 1432 N N . LYS A 1 190 ? -11.359 9.829 -4.796 1.00 88.75 190 LYS A N 1
ATOM 1433 C CA . LYS A 1 190 ? -12.656 10.078 -5.455 1.00 88.75 190 LYS A CA 1
ATOM 1434 C C . LYS A 1 190 ? -13.829 9.477 -4.686 1.00 88.75 190 LYS A C 1
ATOM 1436 O O . LYS A 1 190 ? -14.900 10.082 -4.689 1.00 88.75 190 LYS A O 1
ATOM 1441 N N . VAL A 1 191 ? -13.615 8.349 -4.013 1.00 89.19 191 VAL A N 1
ATOM 1442 C CA . VAL A 1 191 ? -14.647 7.612 -3.267 1.00 89.19 191 VAL A CA 1
ATOM 1443 C C . VAL A 1 191 ? -14.489 7.709 -1.746 1.00 89.19 191 VAL A C 1
ATOM 1445 O O . VAL A 1 191 ? -15.197 7.012 -1.031 1.00 89.19 191 VAL A O 1
ATOM 1448 N N . ALA A 1 192 ? -13.585 8.566 -1.257 1.00 87.94 192 ALA A N 1
ATOM 1449 C CA . ALA A 1 192 ? -13.345 8.757 0.171 1.00 87.94 192 ALA A CA 1
ATOM 1450 C C . ALA A 1 192 ? -14.645 9.109 0.939 1.00 87.94 192 ALA A C 1
ATOM 1452 O O . ALA A 1 192 ? -15.422 9.921 0.418 1.00 87.94 192 ALA A O 1
ATOM 1453 N N . PRO A 1 193 ? -14.861 8.572 2.160 1.00 89.75 193 PRO A N 1
ATOM 1454 C CA . PRO A 1 193 ? -13.893 7.837 2.986 1.00 89.75 193 PRO A CA 1
ATOM 1455 C C . PRO A 1 193 ? -13.573 6.430 2.465 1.00 89.75 193 PRO A C 1
ATOM 1457 O O . PRO A 1 193 ? -14.468 5.737 1.998 1.00 89.75 193 PRO A O 1
ATOM 1460 N N . ALA A 1 194 ? -12.302 6.019 2.504 1.00 90.69 194 ALA A N 1
ATOM 1461 C CA . ALA A 1 194 ? -11.846 4.743 1.935 1.00 90.69 194 ALA A CA 1
ATOM 1462 C C . ALA A 1 194 ? -10.592 4.196 2.636 1.00 90.69 194 ALA A C 1
ATOM 1464 O O . ALA A 1 194 ? -9.837 4.953 3.253 1.00 90.69 194 ALA A O 1
ATOM 1465 N N . ILE A 1 195 ? -10.347 2.891 2.489 1.00 92.56 195 ILE A N 1
ATOM 1466 C CA . ILE A 1 195 ? -9.122 2.223 2.951 1.00 92.56 195 ILE A CA 1
ATOM 1467 C C . ILE A 1 195 ? -8.295 1.780 1.744 1.00 92.56 195 ILE A C 1
ATOM 1469 O O . ILE A 1 195 ? -8.811 1.133 0.831 1.00 92.56 195 ILE A O 1
ATOM 1473 N N . VAL A 1 196 ? -7.002 2.108 1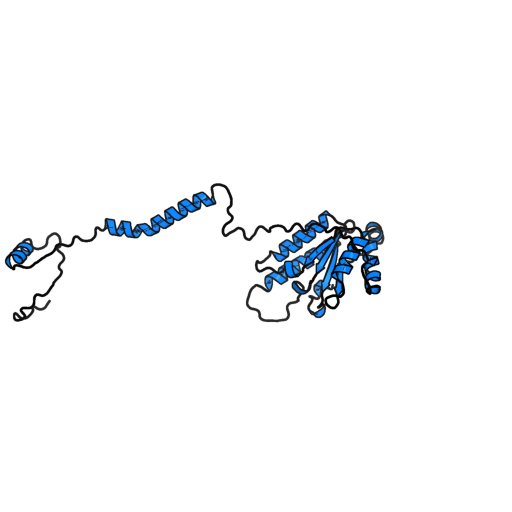.760 1.00 94.06 196 VAL A N 1
ATOM 1474 C CA . VAL A 1 196 ? -6.005 1.609 0.805 1.00 94.06 196 VAL A CA 1
ATOM 1475 C C . VAL A 1 196 ? -5.102 0.623 1.529 1.00 94.06 196 VAL A C 1
ATOM 1477 O O . VAL A 1 196 ? -4.377 1.014 2.439 1.00 94.06 196 VAL A O 1
ATOM 1480 N N . PHE A 1 197 ? -5.141 -0.642 1.127 1.00 95.38 197 PHE A N 1
ATOM 1481 C CA . PHE A 1 197 ? -4.309 -1.707 1.661 1.00 95.38 197 PHE A CA 1
ATOM 1482 C C . PHE A 1 197 ? -3.148 -2.044 0.721 1.00 95.38 197 PHE A C 1
ATOM 1484 O O . PHE A 1 197 ? -3.362 -2.359 -0.451 1.00 95.38 197 PHE A O 1
ATOM 1491 N N . ILE A 1 198 ? -1.924 -1.995 1.251 1.00 94.38 198 ILE A N 1
ATOM 1492 C CA . ILE A 1 198 ? -0.695 -2.388 0.557 1.00 94.38 198 ILE A CA 1
ATOM 1493 C C . ILE A 1 198 ? -0.107 -3.617 1.253 1.00 94.38 198 ILE A C 1
ATOM 1495 O O . ILE A 1 198 ? 0.500 -3.501 2.322 1.00 94.38 198 ILE A O 1
ATOM 1499 N N . ASP A 1 199 ? -0.270 -4.794 0.652 1.00 93.38 199 ASP A N 1
ATOM 1500 C CA . ASP A 1 199 ? 0.392 -6.008 1.145 1.00 93.38 199 ASP A CA 1
ATOM 1501 C C . ASP A 1 199 ? 1.866 -6.028 0.726 1.00 93.38 199 ASP A C 1
ATOM 1503 O O . ASP A 1 199 ? 2.234 -5.402 -0.263 1.00 93.38 199 ASP A O 1
ATOM 1507 N N . GLU A 1 200 ? 2.719 -6.751 1.447 1.00 92.81 200 GLU A N 1
ATOM 1508 C CA . GLU A 1 200 ? 4.156 -6.872 1.144 1.00 92.81 200 GLU A CA 1
ATOM 1509 C C . GLU A 1 200 ? 4.837 -5.515 0.874 1.00 92.81 200 GLU A C 1
ATOM 1511 O O . GLU A 1 200 ? 5.578 -5.334 -0.100 1.00 92.81 200 GLU A O 1
ATOM 1516 N N . ILE A 1 201 ? 4.589 -4.524 1.742 1.00 92.38 201 ILE A N 1
ATOM 1517 C CA . ILE A 1 201 ? 5.156 -3.175 1.573 1.00 92.38 201 ILE A CA 1
ATOM 1518 C C . ILE A 1 201 ? 6.694 -3.188 1.558 1.00 92.38 201 ILE A C 1
ATOM 1520 O O . ILE A 1 201 ? 7.317 -2.294 0.989 1.00 92.38 201 ILE A O 1
ATOM 1524 N N . ASP A 1 202 ? 7.336 -4.231 2.092 1.00 90.31 202 ASP A N 1
ATOM 1525 C CA . ASP A 1 202 ? 8.786 -4.432 2.029 1.00 90.31 202 ASP A CA 1
ATOM 1526 C C . ASP A 1 202 ? 9.328 -4.703 0.612 1.00 90.31 202 ASP A C 1
ATOM 1528 O O . ASP A 1 202 ? 10.546 -4.692 0.406 1.00 90.31 202 ASP A O 1
ATOM 1532 N N . ALA A 1 203 ? 8.464 -4.914 -0.384 1.00 88.25 203 ALA A N 1
ATOM 1533 C CA . ALA A 1 203 ? 8.861 -4.959 -1.790 1.00 88.25 203 ALA A CA 1
ATOM 1534 C C . ALA A 1 203 ? 9.354 -3.590 -2.302 1.00 88.25 203 ALA A C 1
ATOM 1536 O O . ALA A 1 203 ? 10.351 -3.535 -3.027 1.00 88.25 203 ALA A O 1
ATOM 1537 N N . ILE A 1 204 ? 8.705 -2.497 -1.877 1.00 86.31 204 ILE A N 1
ATOM 1538 C CA . ILE A 1 204 ? 9.047 -1.108 -2.248 1.00 86.31 204 ILE A CA 1
ATOM 1539 C C . ILE A 1 204 ? 9.663 -0.300 -1.106 1.00 86.31 204 ILE A C 1
ATOM 1541 O O . ILE A 1 204 ? 10.360 0.676 -1.351 1.00 86.31 204 ILE A O 1
ATOM 1545 N N . GLY A 1 205 ? 9.436 -0.710 0.139 1.00 80.25 205 GLY A N 1
ATOM 1546 C CA . GLY A 1 205 ? 9.834 0.021 1.338 1.00 80.25 205 GLY A CA 1
ATOM 1547 C C . GLY A 1 205 ? 11.239 -0.279 1.840 1.00 80.25 205 GLY A C 1
ATOM 1548 O O . GLY A 1 205 ? 11.572 0.157 2.932 1.00 80.25 205 GLY A O 1
ATOM 1549 N N . LYS A 1 206 ? 12.060 -1.045 1.112 1.00 82.00 206 LYS A N 1
ATOM 1550 C CA . LYS A 1 206 ? 13.425 -1.369 1.553 1.00 82.00 206 LYS A CA 1
ATOM 1551 C C . LYS A 1 206 ? 14.332 -0.147 1.481 1.00 82.00 206 LYS A C 1
ATOM 1553 O O . LYS A 1 206 ? 14.566 0.382 0.396 1.00 82.00 206 LYS A O 1
ATOM 1558 N N . SER A 1 207 ? 14.906 0.236 2.621 1.00 61.44 207 SER A N 1
ATOM 1559 C CA . SER A 1 207 ? 15.961 1.253 2.657 1.00 61.44 207 SER A CA 1
ATOM 1560 C C . SER A 1 207 ? 17.211 0.756 1.924 1.00 61.44 207 SER A C 1
ATOM 1562 O O . SER A 1 207 ? 17.535 -0.438 1.927 1.00 61.44 207 SER A O 1
ATOM 1564 N N . ARG A 1 208 ? 17.944 1.670 1.276 1.00 63.91 208 ARG A N 1
ATOM 1565 C CA . ARG A 1 208 ? 19.260 1.347 0.706 1.00 63.91 208 ARG A CA 1
ATOM 1566 C C . ARG A 1 208 ? 20.205 0.920 1.831 1.00 63.91 208 ARG A C 1
ATOM 1568 O O . ARG A 1 208 ? 20.801 1.761 2.498 1.00 63.91 208 ARG A O 1
ATOM 1575 N N . ALA A 1 209 ? 20.429 -0.381 1.987 1.00 45.84 209 ALA A N 1
ATOM 1576 C CA . ALA A 1 209 ? 21.656 -0.852 2.609 1.00 45.84 209 ALA A CA 1
ATOM 1577 C C . ALA A 1 209 ? 22.816 -0.514 1.659 1.00 45.84 209 ALA A C 1
ATOM 1579 O O . ALA A 1 209 ? 22.790 -0.904 0.492 1.00 45.84 209 ALA A O 1
ATOM 1580 N N . LEU A 1 210 ? 23.793 0.249 2.158 1.00 49.88 210 LEU A N 1
ATOM 1581 C CA . LEU A 1 210 ? 25.068 0.612 1.523 1.00 49.88 210 LEU A CA 1
ATOM 1582 C C . LEU A 1 210 ? 25.649 -0.559 0.704 1.00 49.88 210 LEU A C 1
ATOM 1584 O O . LEU A 1 210 ? 26.339 -1.422 1.241 1.00 49.88 210 LEU A O 1
ATOM 1588 N N . GLY A 1 211 ? 25.349 -0.613 -0.594 1.00 46.38 211 GLY A N 1
ATOM 1589 C CA . GLY A 1 211 ? 25.628 -1.788 -1.414 1.00 46.38 211 GLY A CA 1
ATOM 1590 C C . GLY A 1 211 ? 25.724 -1.438 -2.891 1.00 46.38 211 GLY A C 1
ATOM 1591 O O . GLY A 1 211 ? 24.720 -1.219 -3.561 1.00 46.38 211 GLY A O 1
ATOM 1592 N N . LEU A 1 212 ? 26.966 -1.398 -3.369 1.00 46.62 212 LEU A N 1
ATOM 1593 C CA . LEU A 1 212 ? 27.446 -1.181 -4.736 1.00 46.62 212 LEU A CA 1
ATOM 1594 C C . LEU A 1 212 ? 26.712 -2.027 -5.801 1.00 46.62 212 LEU A C 1
ATOM 1596 O O . LEU A 1 212 ? 27.251 -3.014 -6.296 1.00 46.62 212 LEU A O 1
ATOM 1600 N N . THR A 1 213 ? 25.503 -1.640 -6.205 1.00 50.69 213 THR A N 1
ATOM 1601 C CA . THR A 1 213 ? 24.834 -2.224 -7.376 1.00 50.69 213 THR A CA 1
ATOM 1602 C C . THR A 1 213 ? 24.877 -1.231 -8.529 1.00 50.69 213 THR A C 1
ATOM 1604 O O . THR A 1 213 ? 24.134 -0.258 -8.598 1.00 50.69 213 THR A O 1
ATOM 1607 N N . ILE A 1 214 ? 25.828 -1.471 -9.431 1.00 54.03 214 ILE A N 1
ATOM 1608 C CA . ILE A 1 214 ? 25.945 -0.801 -10.725 1.00 54.03 214 ILE A CA 1
ATOM 1609 C C . ILE A 1 214 ? 24.770 -1.288 -11.585 1.00 54.03 214 ILE A C 1
ATOM 1611 O O . ILE A 1 214 ? 24.804 -2.401 -12.105 1.00 54.03 214 ILE A O 1
ATOM 1615 N N . GLY A 1 215 ? 23.715 -0.482 -11.705 1.00 54.75 215 GLY A N 1
ATOM 1616 C CA . GLY A 1 215 ? 22.585 -0.750 -12.601 1.00 54.75 215 GLY A CA 1
ATOM 1617 C C . GLY A 1 215 ? 21.272 -0.157 -12.089 1.00 54.75 215 GLY A C 1
ATOM 1618 O O . GLY A 1 215 ? 20.837 -0.488 -10.991 1.00 54.75 215 GLY A O 1
ATOM 1619 N N . GLY A 1 216 ? 20.631 0.698 -12.895 1.00 58.31 216 GLY A N 1
ATOM 1620 C CA . GLY A 1 216 ? 19.490 1.570 -12.550 1.00 58.31 216 GLY A CA 1
ATOM 1621 C C . GLY A 1 216 ? 18.160 0.911 -12.141 1.00 58.31 216 GLY A C 1
ATOM 1622 O O . GLY A 1 216 ? 17.119 1.543 -12.256 1.00 58.31 216 GLY A O 1
ATOM 1623 N N . ALA A 1 217 ? 18.167 -0.331 -11.653 1.00 55.53 217 ALA A N 1
ATOM 1624 C CA . ALA A 1 217 ? 17.008 -0.964 -11.014 1.00 55.53 217 ALA A CA 1
ATOM 1625 C C . ALA A 1 217 ? 16.767 -0.457 -9.575 1.00 55.53 217 ALA A C 1
ATOM 1627 O O . ALA A 1 217 ? 15.672 -0.609 -9.042 1.00 55.53 217 ALA A O 1
ATOM 1628 N N . SER A 1 218 ? 17.782 0.139 -8.938 1.00 62.28 218 SER A N 1
ATOM 1629 C CA . SER A 1 218 ? 17.658 0.752 -7.604 1.00 62.28 218 SER A CA 1
ATOM 1630 C C . SER A 1 218 ? 16.860 2.064 -7.641 1.00 62.28 218 SER A C 1
ATOM 1632 O O . SER A 1 218 ? 16.067 2.335 -6.741 1.00 62.28 218 SER A O 1
ATOM 1634 N N . ASP A 1 219 ? 17.008 2.837 -8.722 1.00 72.44 219 ASP A N 1
ATOM 1635 C CA . ASP A 1 219 ? 16.393 4.163 -8.862 1.00 72.44 219 ASP A CA 1
ATOM 1636 C C . ASP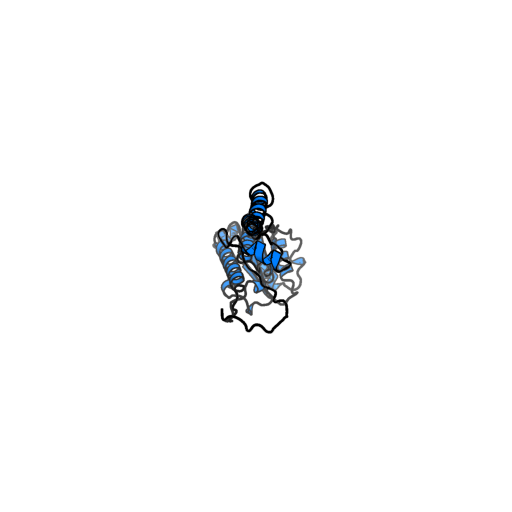 A 1 219 ? 14.864 4.090 -9.006 1.00 72.44 219 ASP A C 1
ATOM 1638 O O . ASP A 1 219 ? 14.150 4.977 -8.543 1.00 72.44 219 ASP A O 1
ATOM 1642 N N . GLU A 1 220 ? 14.342 3.017 -9.610 1.00 79.56 220 GLU A N 1
ATOM 1643 C CA . GLU A 1 220 ? 12.900 2.832 -9.812 1.00 79.56 220 GLU A CA 1
ATOM 1644 C C . GLU A 1 220 ? 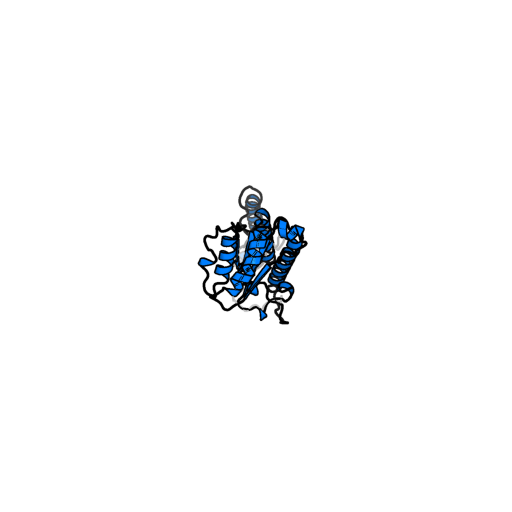12.159 2.607 -8.488 1.00 79.56 220 GLU A C 1
ATOM 1646 O O . 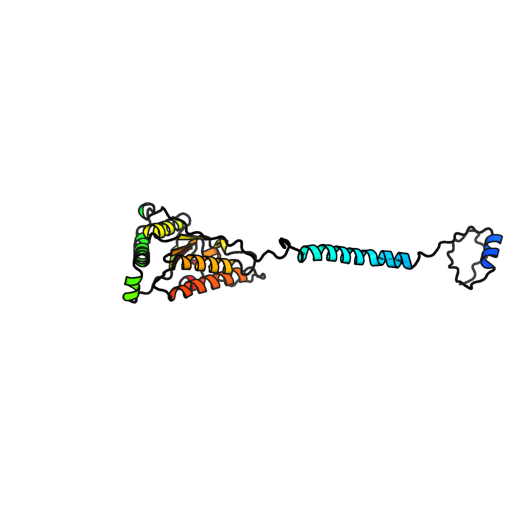GLU A 1 220 ? 11.156 3.274 -8.223 1.00 79.56 220 GLU A O 1
ATOM 1651 N N . ARG A 1 221 ? 12.696 1.749 -7.614 1.00 81.06 221 ARG A N 1
ATOM 1652 C CA . ARG A 1 221 ? 12.091 1.472 -6.304 1.00 81.06 221 ARG A CA 1
ATOM 1653 C C . ARG A 1 221 ? 12.106 2.699 -5.407 1.00 81.06 221 ARG A C 1
ATOM 1655 O O . ARG A 1 221 ? 11.105 2.992 -4.764 1.00 81.06 221 ARG A O 1
ATOM 1662 N N . GLU A 1 222 ? 13.216 3.436 -5.397 1.00 82.69 222 GLU A N 1
ATOM 1663 C CA . GLU A 1 222 ? 13.337 4.678 -4.631 1.00 82.69 222 GLU A CA 1
ATOM 1664 C C . GLU A 1 222 ? 12.350 5.741 -5.127 1.00 82.69 222 GLU A C 1
ATOM 1666 O O . GLU A 1 222 ? 11.689 6.402 -4.327 1.00 82.69 222 GLU A O 1
ATOM 1671 N N . GLN A 1 223 ? 12.197 5.886 -6.445 1.00 85.75 223 GLN A N 1
ATOM 1672 C CA . GLN A 1 223 ? 11.222 6.810 -7.016 1.00 85.75 223 GLN A CA 1
ATOM 1673 C C . GLN A 1 223 ? 9.787 6.440 -6.615 1.00 85.75 223 GLN A C 1
ATOM 1675 O O . GLN A 1 223 ? 9.004 7.314 -6.235 1.00 85.75 223 GLN A O 1
ATOM 1680 N N . THR A 1 224 ? 9.442 5.156 -6.687 1.00 88.69 224 THR A N 1
ATOM 1681 C CA . THR A 1 224 ? 8.131 4.640 -6.283 1.00 88.69 224 THR A CA 1
ATOM 1682 C C . THR A 1 224 ? 7.884 4.836 -4.781 1.00 88.69 224 THR A C 1
ATOM 1684 O O . THR A 1 224 ? 6.813 5.312 -4.404 1.00 88.69 224 THR A O 1
ATOM 1687 N N . LEU A 1 225 ? 8.877 4.560 -3.927 1.00 88.25 225 LEU A N 1
ATOM 1688 C CA . LEU A 1 225 ? 8.810 4.792 -2.480 1.00 88.25 225 LEU A CA 1
ATOM 1689 C C . LEU A 1 225 ? 8.604 6.273 -2.147 1.00 88.25 225 LEU A C 1
ATOM 1691 O O . LEU A 1 225 ? 7.717 6.617 -1.371 1.00 88.25 225 LEU A O 1
ATOM 1695 N N . ASN A 1 226 ? 9.376 7.163 -2.768 1.00 89.62 226 ASN A N 1
ATOM 1696 C CA . ASN A 1 226 ? 9.240 8.603 -2.558 1.00 89.62 226 ASN A CA 1
ATOM 1697 C C . ASN A 1 226 ? 7.869 9.120 -3.005 1.00 89.62 226 ASN A C 1
ATOM 1699 O O . ASN A 1 226 ? 7.295 9.986 -2.347 1.00 89.62 226 ASN A O 1
ATOM 1703 N N . GLN A 1 227 ? 7.313 8.575 -4.092 1.00 91.31 227 GLN A N 1
ATOM 1704 C CA . GLN A 1 227 ? 5.947 8.900 -4.493 1.00 91.31 227 GLN A CA 1
ATOM 1705 C C . GLN A 1 227 ? 4.933 8.418 -3.449 1.00 91.31 227 GLN A C 1
ATOM 1707 O O . GLN A 1 227 ? 4.022 9.172 -3.125 1.00 91.31 227 GLN A O 1
ATOM 1712 N N . LEU A 1 228 ? 5.091 7.209 -2.898 1.00 90.38 228 LEU A N 1
ATOM 1713 C CA . LEU A 1 228 ? 4.226 6.707 -1.825 1.00 90.38 228 LEU A CA 1
ATOM 1714 C C . LEU A 1 228 ? 4.282 7.616 -0.588 1.00 90.38 228 LEU A C 1
ATOM 1716 O O . LEU A 1 228 ? 3.234 8.001 -0.077 1.00 90.38 228 LEU A O 1
ATOM 1720 N N . LEU A 1 229 ? 5.479 8.021 -0.154 1.00 89.19 229 LEU A N 1
ATOM 1721 C CA . LEU A 1 229 ? 5.664 8.958 0.962 1.00 89.19 229 LEU A CA 1
ATOM 1722 C C . LEU A 1 229 ? 4.994 10.313 0.695 1.00 89.19 229 LEU A C 1
ATOM 1724 O O . LEU A 1 229 ? 4.298 10.844 1.558 1.00 89.19 229 LEU A O 1
ATOM 1728 N N . ALA A 1 230 ? 5.141 10.848 -0.520 1.00 89.75 230 ALA A N 1
ATOM 1729 C CA . ALA A 1 230 ? 4.500 12.100 -0.910 1.00 89.75 230 ALA A CA 1
ATOM 1730 C C . ALA A 1 230 ? 2.964 12.007 -0.889 1.00 89.75 230 ALA A C 1
ATOM 1732 O O . ALA A 1 230 ? 2.298 12.958 -0.478 1.00 89.75 230 ALA A O 1
ATOM 1733 N N . GLU A 1 231 ? 2.393 10.871 -1.304 1.00 88.56 231 GLU A N 1
ATOM 1734 C CA . GLU A 1 231 ? 0.949 10.640 -1.202 1.00 88.56 231 GLU A CA 1
ATOM 1735 C C . GLU A 1 231 ? 0.514 10.535 0.268 1.00 88.56 231 GLU A C 1
ATOM 1737 O O . GLU A 1 231 ? -0.437 11.218 0.642 1.00 88.56 231 GLU A O 1
ATOM 1742 N N . ILE A 1 232 ? 1.239 9.779 1.113 1.00 84.94 232 ILE A N 1
ATOM 1743 C CA . ILE A 1 232 ? 0.983 9.658 2.565 1.00 84.94 232 ILE A CA 1
ATOM 1744 C C . ILE A 1 232 ? 0.924 11.041 3.233 1.00 84.94 232 ILE A C 1
ATOM 1746 O O . ILE A 1 232 ? 0.003 11.329 4.001 1.00 84.94 232 ILE A O 1
ATOM 1750 N N . ASP A 1 233 ? 1.876 11.922 2.926 1.00 81.81 233 ASP A N 1
ATOM 1751 C CA . ASP A 1 233 ? 1.915 13.265 3.505 1.00 81.81 233 ASP A CA 1
ATOM 1752 C C . ASP A 1 233 ? 0.813 14.187 2.969 1.00 81.81 233 ASP A C 1
ATOM 1754 O O . ASP A 1 233 ? 0.282 15.012 3.725 1.00 81.81 233 ASP A O 1
ATOM 1758 N N . GLY A 1 234 ? 0.408 14.011 1.708 1.00 75.25 234 GLY A N 1
ATOM 1759 C CA . GLY A 1 234 ? -0.674 14.770 1.079 1.00 75.25 234 GLY A CA 1
ATOM 1760 C C . GLY A 1 234 ? -2.039 14.608 1.763 1.00 75.25 234 GLY A C 1
ATOM 1761 O O . GLY A 1 234 ? -2.835 15.552 1.761 1.00 75.25 234 GLY A O 1
ATOM 1762 N N . PHE A 1 235 ? -2.299 13.467 2.417 1.00 67.88 235 PHE A N 1
ATOM 1763 C CA . PHE A 1 235 ? -3.569 13.191 3.114 1.00 67.88 235 PHE A CA 1
ATOM 1764 C C . PHE A 1 235 ? -3.812 14.047 4.358 1.00 67.88 235 PHE A C 1
ATOM 1766 O O . PHE A 1 235 ? -4.946 14.165 4.812 1.00 67.88 235 PHE A O 1
ATOM 1773 N N . SER A 1 236 ? -2.780 14.709 4.881 1.00 57.44 236 SER A N 1
ATOM 1774 C CA . SER A 1 236 ? -2.840 15.466 6.139 1.00 57.44 236 SER A CA 1
ATOM 1775 C C . SER A 1 236 ? -3.744 16.711 6.101 1.00 57.44 236 SER A C 1
ATOM 1777 O O . SER A 1 236 ? -3.900 17.377 7.123 1.00 57.44 236 SER A O 1
ATOM 1779 N N . SER A 1 237 ? -4.284 17.076 4.934 1.00 56.59 237 SER A N 1
ATOM 1780 C CA . SER A 1 237 ? -4.946 18.366 4.700 1.00 56.59 237 SER A CA 1
ATOM 1781 C C . SER A 1 237 ? -6.477 18.318 4.630 1.00 56.59 237 SER A C 1
ATOM 1783 O O . SER A 1 237 ? -7.103 19.347 4.881 1.00 56.59 237 SER A O 1
ATOM 1785 N N . ASP A 1 238 ? -7.089 17.162 4.351 1.00 65.88 238 ASP A N 1
ATOM 1786 C CA . ASP A 1 238 ? -8.549 17.040 4.219 1.00 65.88 238 ASP A CA 1
ATOM 1787 C C . ASP A 1 238 ? -9.140 16.074 5.254 1.00 65.88 238 ASP A C 1
ATOM 1789 O O . ASP A 1 238 ? -9.290 14.872 5.030 1.00 65.88 238 ASP A O 1
ATOM 1793 N N . THR A 1 239 ? -9.504 16.627 6.410 1.00 67.62 239 THR A N 1
ATOM 1794 C CA . THR A 1 239 ? -10.091 15.878 7.530 1.00 67.62 239 THR A CA 1
ATOM 1795 C C . THR A 1 239 ? -11.521 15.399 7.249 1.00 67.62 239 THR A C 1
ATOM 1797 O O . THR A 1 239 ? -12.035 14.546 7.967 1.00 67.62 239 THR A O 1
ATOM 1800 N N . SER A 1 240 ? -12.184 15.947 6.223 1.00 68.81 240 SER A N 1
ATOM 1801 C CA . SER A 1 240 ? -13.586 15.646 5.903 1.00 68.81 240 SER A CA 1
ATOM 1802 C C . SER A 1 240 ? -13.752 14.419 5.004 1.00 68.81 240 SER A C 1
ATOM 1804 O O . SER A 1 240 ? -14.807 13.786 5.001 1.00 68.81 240 SER A O 1
ATOM 1806 N N . ARG A 1 241 ? -12.702 14.059 4.257 1.00 78.56 241 ARG A N 1
ATOM 1807 C CA . ARG A 1 241 ? -12.691 12.943 3.304 1.00 78.56 241 ARG A CA 1
ATOM 1808 C C . ARG A 1 241 ? -11.484 12.032 3.541 1.00 78.56 241 ARG A C 1
ATOM 1810 O O . ARG A 1 241 ? -10.583 11.975 2.700 1.00 78.56 241 ARG A O 1
ATOM 1817 N N . PRO A 1 242 ? -11.442 11.318 4.676 1.00 85.06 242 PRO A N 1
ATOM 1818 C CA . PRO A 1 242 ? -10.250 10.586 5.067 1.00 85.06 242 PRO A CA 1
ATOM 1819 C C . PRO A 1 242 ? -9.990 9.375 4.170 1.00 85.06 242 PRO A C 1
ATOM 1821 O O . PRO A 1 242 ? -10.883 8.576 3.889 1.00 85.06 242 PRO A O 1
ATOM 1824 N N . VAL A 1 243 ? -8.735 9.210 3.767 1.00 88.88 243 VAL A N 1
ATOM 1825 C CA . VAL A 1 243 ? -8.230 7.968 3.178 1.00 88.88 243 VAL A CA 1
ATOM 1826 C C . VAL A 1 243 ? -7.201 7.413 4.145 1.00 88.88 243 VAL A C 1
ATOM 1828 O O . VAL A 1 243 ? -6.226 8.095 4.454 1.00 88.88 243 VAL A O 1
ATOM 1831 N N . ILE A 1 244 ? -7.433 6.198 4.637 1.00 90.56 244 ILE A N 1
ATOM 1832 C CA . ILE A 1 244 ? -6.536 5.545 5.594 1.00 90.56 244 ILE A CA 1
ATOM 1833 C C . ILE A 1 244 ? -5.718 4.491 4.869 1.00 90.56 244 ILE A C 1
ATOM 1835 O O . ILE A 1 244 ? -6.251 3.682 4.107 1.00 90.56 244 ILE A O 1
ATOM 1839 N N . ILE A 1 245 ? -4.413 4.510 5.119 1.00 93.00 245 ILE A N 1
ATOM 1840 C CA . ILE A 1 245 ? -3.474 3.573 4.516 1.00 93.00 245 ILE A CA 1
ATOM 1841 C C . ILE A 1 245 ? -3.229 2.441 5.500 1.00 93.00 245 ILE A C 1
ATOM 1843 O O . ILE A 1 245 ? -2.760 2.661 6.609 1.00 93.00 245 ILE A O 1
ATOM 1847 N N . MET A 1 246 ? -3.526 1.218 5.099 1.00 94.56 246 MET A N 1
ATOM 1848 C CA . MET A 1 246 ? -3.143 0.024 5.836 1.00 94.56 246 MET A CA 1
ATOM 1849 C C . MET A 1 246 ? -2.034 -0.671 5.054 1.00 94.56 246 MET A C 1
ATOM 1851 O O . MET A 1 246 ? -2.144 -0.861 3.849 1.00 94.56 246 MET A O 1
ATOM 1855 N N . ALA A 1 247 ? -0.948 -1.048 5.709 1.00 95.44 247 ALA A N 1
ATOM 1856 C CA . ALA A 1 247 ? 0.143 -1.769 5.067 1.00 95.44 247 ALA A CA 1
ATOM 1857 C C . ALA A 1 247 ? 0.440 -3.051 5.833 1.00 95.44 247 ALA A C 1
ATOM 1859 O O . ALA A 1 247 ? 0.272 -3.088 7.049 1.00 95.44 247 ALA A O 1
ATOM 1860 N N . ALA A 1 248 ? 0.898 -4.094 5.149 1.00 95.44 248 ALA A N 1
ATOM 1861 C CA . ALA A 1 248 ? 1.324 -5.329 5.790 1.00 95.44 248 ALA A CA 1
ATOM 1862 C C . ALA A 1 248 ? 2.763 -5.684 5.418 1.00 95.44 248 ALA A C 1
ATOM 1864 O O . ALA A 1 248 ? 3.19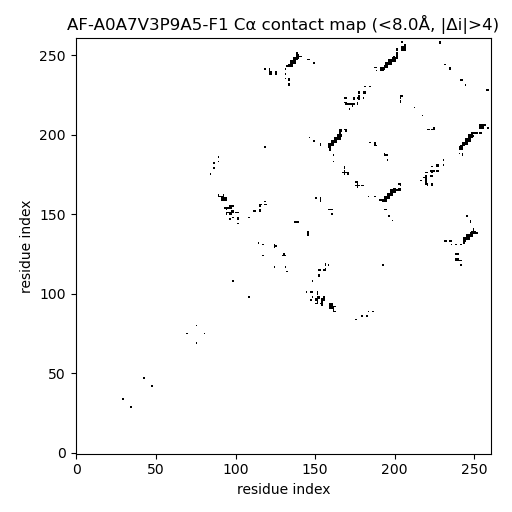9 -5.524 4.279 1.00 95.44 248 ALA A O 1
ATOM 1865 N N . THR A 1 249 ? 3.512 -6.184 6.400 1.00 95.00 249 THR A N 1
ATOM 1866 C CA . THR A 1 249 ? 4.855 -6.727 6.184 1.00 95.00 249 THR A CA 1
ATOM 1867 C C . THR A 1 249 ? 5.112 -7.928 7.083 1.00 95.00 249 THR A C 1
ATOM 1869 O O . THR A 1 249 ? 4.598 -8.030 8.201 1.00 95.00 249 THR A O 1
ATOM 1872 N N . ASN A 1 250 ? 5.954 -8.835 6.597 1.00 94.50 250 ASN A N 1
ATOM 1873 C CA . ASN A 1 250 ? 6.540 -9.903 7.408 1.00 94.50 250 ASN A CA 1
ATOM 1874 C C . ASN A 1 250 ? 7.933 -9.524 7.941 1.00 94.50 250 ASN A C 1
ATOM 1876 O O . ASN A 1 250 ? 8.519 -10.285 8.707 1.00 94.50 250 ASN A O 1
ATOM 1880 N N . ARG A 1 251 ? 8.479 -8.386 7.491 1.00 91.88 251 ARG A N 1
ATOM 1881 C CA . ARG A 1 251 ? 9.865 -7.954 7.696 1.00 91.88 251 ARG A CA 1
ATOM 1882 C C . ARG A 1 251 ? 9.919 -6.463 8.045 1.00 91.88 251 ARG A C 1
ATOM 1884 O O . ARG A 1 251 ? 10.282 -5.646 7.197 1.00 91.88 251 ARG A O 1
ATOM 1891 N N . PRO A 1 252 ? 9.505 -6.065 9.256 1.00 89.75 252 PRO A N 1
ATOM 1892 C CA . PRO A 1 252 ? 9.542 -4.660 9.664 1.00 89.75 252 PRO A CA 1
ATOM 1893 C C . PRO A 1 252 ? 10.972 -4.095 9.696 1.00 89.75 252 PRO A C 1
ATOM 1895 O O . PRO A 1 252 ? 11.175 -2.914 9.446 1.00 89.75 252 PRO A O 1
ATOM 1898 N N . GLU A 1 253 ? 11.975 -4.935 9.954 1.00 88.94 253 GLU A N 1
ATOM 1899 C CA . GLU A 1 253 ? 13.371 -4.540 10.149 1.00 88.94 253 GLU A CA 1
ATOM 1900 C C . GLU A 1 253 ? 14.071 -4.027 8.884 1.00 88.94 253 GLU A C 1
ATOM 1902 O O . GLU A 1 253 ? 15.106 -3.372 8.982 1.00 88.94 253 GLU A O 1
ATOM 1907 N N . VAL A 1 254 ? 13.537 -4.335 7.697 1.00 88.06 254 VAL A N 1
ATOM 1908 C CA . VAL A 1 254 ? 14.112 -3.884 6.417 1.00 88.06 254 VAL A CA 1
ATOM 1909 C C . VAL A 1 254 ? 13.449 -2.621 5.876 1.00 88.06 254 VAL A C 1
ATOM 1911 O O . VAL A 1 254 ? 13.900 -2.098 4.854 1.00 88.06 254 VAL A O 1
ATOM 1914 N N . LEU A 1 255 ? 12.379 -2.152 6.521 1.00 87.75 255 LEU A N 1
ATOM 1915 C CA . LEU A 1 255 ? 11.631 -0.991 6.063 1.00 87.75 255 LEU A CA 1
ATOM 1916 C C . LEU A 1 255 ? 12.406 0.306 6.288 1.00 87.75 255 LEU A C 1
ATOM 1918 O O . LEU A 1 255 ? 13.157 0.459 7.251 1.00 87.75 255 LEU A O 1
ATOM 1922 N N . ASP A 1 256 ? 12.209 1.250 5.374 1.00 86.19 256 ASP A N 1
ATOM 1923 C CA . ASP A 1 256 ? 12.717 2.602 5.501 1.00 86.19 256 ASP A CA 1
ATOM 1924 C C . ASP A 1 256 ? 12.087 3.283 6.727 1.00 86.19 256 ASP A C 1
ATOM 1926 O O . ASP A 1 256 ? 10.856 3.316 6.836 1.00 86.19 256 ASP A O 1
ATOM 1930 N N . PRO A 1 257 ? 12.893 3.849 7.644 1.00 85.50 257 PRO A N 1
ATOM 1931 C CA . PRO A 1 257 ? 12.380 4.571 8.803 1.00 85.50 257 PRO A CA 1
ATOM 1932 C C . PRO A 1 257 ? 11.403 5.701 8.452 1.00 85.50 257 PRO A C 1
ATOM 1934 O O . PRO A 1 257 ? 10.564 6.046 9.280 1.00 85.50 257 PRO A O 1
ATOM 1937 N N . ALA A 1 258 ? 11.480 6.271 7.244 1.00 84.62 258 ALA A N 1
ATOM 1938 C CA . ALA A 1 258 ? 10.545 7.293 6.782 1.00 84.62 258 ALA A CA 1
ATOM 1939 C C . ALA A 1 258 ? 9.100 6.780 6.664 1.00 84.62 258 ALA A C 1
ATOM 1941 O O . ALA A 1 258 ? 8.177 7.569 6.835 1.00 84.62 258 ALA A O 1
ATOM 1942 N N . LEU A 1 259 ? 8.890 5.478 6.423 1.00 82.88 259 LEU A N 1
ATOM 1943 C CA . LEU A 1 259 ? 7.554 4.866 6.399 1.00 82.88 259 LEU A CA 1
ATOM 1944 C C . LEU A 1 259 ? 6.956 4.673 7.799 1.00 82.88 259 LEU A C 1
ATOM 1946 O O . LEU A 1 259 ? 5.750 4.486 7.923 1.00 82.88 259 LEU A O 1
ATOM 1950 N N . LEU A 1 260 ? 7.793 4.680 8.840 1.00 82.44 260 LEU A N 1
ATOM 1951 C CA . LEU A 1 260 ? 7.398 4.430 10.231 1.00 82.44 260 LEU A CA 1
ATOM 1952 C C . LEU A 1 260 ? 7.204 5.724 11.040 1.00 82.44 260 LEU A C 1
ATOM 1954 O O . LEU A 1 260 ? 6.987 5.659 12.250 1.00 82.44 260 LEU A O 1
ATOM 1958 N N . ARG A 1 261 ? 7.350 6.886 10.396 1.00 74.88 261 ARG A N 1
ATOM 1959 C CA . ARG A 1 261 ? 7.326 8.209 11.025 1.00 74.88 261 ARG A CA 1
ATOM 1960 C C . ARG A 1 261 ? 5.939 8.845 10.995 1.00 74.88 261 ARG A C 1
ATOM 1962 O O . ARG A 1 261 ? 5.602 9.491 12.013 1.00 74.88 261 ARG A O 1
#

Solvent-accessible surface area (backbone atoms only — not comparable to full-atom values): 15987 Å² total; per-residue (Å²): 131,83,85,77,75,98,81,68,98,64,93,74,92,79,89,82,82,90,56,96,90,57,72,86,58,56,66,57,52,40,57,75,68,68,58,91,82,80,90,77,78,75,79,54,67,67,58,56,52,52,61,67,44,46,66,59,51,52,52,51,51,51,48,53,61,45,50,52,64,74,74,56,80,81,78,84,77,66,96,74,58,90,78,68,72,80,72,74,76,81,65,61,48,86,56,90,43,36,63,89,77,54,80,97,46,67,69,61,51,58,59,49,47,57,57,32,52,43,70,70,41,33,65,63,43,51,75,71,70,53,79,78,73,64,56,48,79,46,76,49,65,86,89,74,46,61,71,56,50,55,42,10,49,29,28,70,44,71,35,45,29,38,80,44,55,23,58,78,39,65,58,97,51,78,60,51,19,30,50,50,53,51,53,52,52,54,52,45,61,74,61,37,48,23,38,40,38,31,38,48,36,54,64,37,35,50,49,87,68,96,65,97,67,93,59,79,71,62,57,36,39,52,50,22,37,53,44,48,51,53,52,59,62,60,57,79,74,47,66,84,51,45,62,36,36,37,33,30,31,70,50,76,88,52,42,33,68,80,82,77,109

Sequence (261 aa):
MKNPNPQVSKPVDFRTYAKLGADPELVTELQKAGVEYKFSRPSSAVVNILISLLPFVLIGVFWYLMYGRLMGGGRGAGIFGVGKSKATRVMPEQVGVTFQDVGGADEAIAELREIIEFLKHPEQFARLGGRIPKGVLLVGPPGTGKTLLAKATAGEAGVPFFESSGSEFVEMFVGVGAARVRDLFEQARKVAPAIVFIDEIDAIGKSRALGLTIGGASDEREQTLNQLLAEIDGFSSDTSRPVIIMAATNRPEVLDPALLR

Radius of gyration: 40.05 Å; Cα contacts (8 Å, |Δi|>4): 281; chains: 1; bounding box: 83×42×110 Å

pLDDT: mean 77.9, std 15.28, range [38.38, 95.44]

Mean predicted aligned error: 16.57 Å